Protein AF-0000000072803827 (afdb_homodimer)

Radius of gyration: 19.52 Å; Cα contacts (8 Å, |Δi|>4): 311; chains: 2; bounding box: 39×55×44 Å

Foldseek 3Di:
DDWFFWAAPVRHTPDIFDLVLLVVQCVDPLSVLLVVVCVVDPAQKDAQVRSLVVSDDDPVCSVVSSVCVLPPRQVSCVVRPQWDADNVRRMIGGIDTPSSVVVVVVVVCVVPVVD/DDWFFWAAPVRHTPDIFDPVLLCVQCVDPLSVLLVVVCVVDPAQKDAQVRSLVVSDDDPVCSVVSVVCVLPPRQVSCVVRPQWDADNVRRMIGGIDTPSSVVVVVVVVCVVPVVD

Secondary structure (DSSP, 8-state):
--EEEEE-TTS-EEEEEEHHHHHHHHHSHHHHHHHHHHHH-S-SEEEHHHHHHHH--SHHHHHHHHHHIIIIIHHHHHHHTSEEEETTTTEEEE-EEHHHHHHHHHHHHHHHTT-/--EEEEE-TTS-EEEEEEHHHHHHHHHSHHHHHHHHHHHH-S-SEEEHHHHHHHH--SHHHHHHHHHHIIIIIHHHHHHHTSEEEETTTTEEEE-EEHHHHHHHHHHHHHHHTT-

Structure (mmCIF, N/CA/C/O backbone):
data_AF-0000000072803827-model_v1
#
loop_
_entity.id
_entity.type
_entity.pdbx_description
1 polymer 'DUF7344 domain-containing protein'
#
loop_
_atom_site.group_PDB
_atom_site.id
_atom_site.type_symbol
_atom_site.label_atom_id
_atom_site.label_alt_id
_atom_site.label_comp_id
_atom_site.label_asym_id
_atom_site.label_entity_id
_atom_site.label_seq_id
_atom_site.pdbx_PDB_ins_code
_atom_site.Cartn_x
_atom_site.Cartn_y
_atom_site.Cartn_z
_atom_site.occupancy
_atom_site.B_iso_or_equiv
_atom_site.auth_seq_id
_atom_site.auth_comp_id
_atom_site.auth_asym_id
_atom_site.auth_atom_id
_atom_site.pdbx_PDB_model_num
ATOM 1 N N . MET A 1 1 ? 18.188 2.252 -0.675 1 63.22 1 MET A N 1
ATOM 2 C CA . MET A 1 1 ? 16.953 1.509 -0.909 1 63.22 1 MET A CA 1
ATOM 3 C C . MET A 1 1 ? 16.875 0.292 0.008 1 63.22 1 MET A C 1
ATOM 5 O O . MET A 1 1 ? 17.875 -0.407 0.211 1 63.22 1 MET A O 1
ATOM 9 N N . THR A 1 2 ? 15.797 0.255 0.952 1 81.19 2 THR A N 1
ATOM 10 C CA . THR A 1 2 ? 15.664 -0.798 1.952 1 81.19 2 THR A CA 1
ATOM 11 C C . THR A 1 2 ? 15.219 -2.105 1.304 1 81.19 2 THR A C 1
ATOM 13 O O . THR A 1 2 ? 14.273 -2.123 0.512 1 81.19 2 THR A O 1
ATOM 16 N N . GLU A 1 3 ? 16.125 -3.092 1.443 1 87.38 3 GLU A N 1
ATOM 17 C CA . GLU A 1 3 ? 15.867 -4.383 0.813 1 87.38 3 GLU A CA 1
ATOM 18 C C . GLU A 1 3 ? 15.367 -5.406 1.829 1 87.38 3 GLU A C 1
ATOM 20 O O . GLU A 1 3 ? 15.703 -5.328 3.014 1 87.38 3 GLU A O 1
ATOM 25 N N . CYS A 1 4 ? 14.5 -6.262 1.361 1 90.81 4 CYS A N 1
ATOM 26 C CA . CYS A 1 4 ? 14.023 -7.418 2.113 1 90.81 4 CYS A CA 1
ATOM 27 C C . CYS A 1 4 ? 14.5 -8.719 1.479 1 90.81 4 CYS A C 1
ATOM 29 O O . CYS A 1 4 ? 14.836 -8.75 0.295 1 90.81 4 CYS A O 1
ATOM 31 N N . GLN A 1 5 ? 14.547 -9.727 2.312 1 92.19 5 GLN A N 1
ATOM 32 C CA . GLN A 1 5 ? 15.055 -11.008 1.834 1 92.19 5 GLN A CA 1
ATOM 33 C C . GLN A 1 5 ? 13.93 -11.867 1.261 1 92.19 5 GLN A C 1
ATOM 35 O O . GLN A 1 5 ? 12.828 -11.898 1.807 1 92.19 5 GLN A O 1
ATOM 40 N N . ILE A 1 6 ? 14.227 -12.438 0.193 1 95.19 6 ILE A N 1
ATOM 41 C CA . ILE A 1 6 ? 13.344 -13.43 -0.405 1 95.19 6 ILE A CA 1
ATOM 42 C C . ILE A 1 6 ? 13.93 -14.828 -0.222 1 95.19 6 ILE A C 1
ATOM 44 O O . ILE A 1 6 ? 15.109 -15.055 -0.503 1 95.19 6 ILE A O 1
ATOM 48 N N . THR A 1 7 ? 13.117 -15.727 0.263 1 95.56 7 THR A N 1
ATOM 49 C CA . THR A 1 7 ? 13.609 -17.062 0.576 1 95.56 7 THR A CA 1
ATOM 50 C C . THR A 1 7 ? 12.789 -18.125 -0.148 1 95.56 7 THR A C 1
ATOM 52 O O . THR A 1 7 ? 11.617 -17.891 -0.471 1 95.56 7 THR A O 1
ATOM 55 N N . ASP A 1 8 ? 13.445 -19.266 -0.402 1 92.44 8 ASP A N 1
ATOM 56 C CA . ASP A 1 8 ? 12.75 -20.375 -1.04 1 92.44 8 ASP A CA 1
ATOM 57 C C . ASP A 1 8 ? 12.125 -21.297 0 1 92.44 8 ASP A C 1
ATOM 59 O O . ASP A 1 8 ? 12.055 -20.953 1.182 1 92.44 8 ASP A O 1
ATOM 63 N N . GLY A 1 9 ? 11.484 -22.422 -0.529 1 84.38 9 GLY A N 1
ATOM 64 C CA . GLY A 1 9 ? 10.773 -23.344 0.336 1 84.38 9 GLY A CA 1
ATOM 65 C C . GLY A 1 9 ? 11.648 -23.922 1.438 1 84.38 9 GLY A C 1
ATOM 66 O O . GLY A 1 9 ? 11.141 -24.328 2.488 1 84.38 9 GLY A O 1
ATOM 67 N N . ASN A 1 10 ? 13 -23.922 1.246 1 87 10 ASN A N 1
ATOM 68 C CA . ASN A 1 10 ? 13.914 -24.469 2.238 1 87 10 ASN A CA 1
ATOM 69 C C . ASN A 1 10 ? 14.477 -23.391 3.15 1 87 10 ASN A C 1
ATOM 71 O O . ASN A 1 10 ? 15.352 -23.656 3.977 1 87 10 ASN A O 1
ATOM 75 N N . GLY A 1 11 ? 13.969 -22.188 2.973 1 87.56 11 GLY A N 1
ATOM 76 C CA . GLY A 1 11 ? 14.422 -21.094 3.812 1 87.56 11 GLY A CA 1
ATOM 77 C C . GLY A 1 11 ? 15.703 -20.453 3.314 1 87.56 11 GLY A C 1
ATOM 78 O O . GLY A 1 11 ? 16.281 -19.609 3.998 1 87.56 11 GLY A O 1
ATOM 79 N N . THR A 1 12 ? 16.156 -20.969 2.145 1 93.31 12 THR A N 1
ATOM 80 C CA . THR A 1 12 ? 17.375 -20.406 1.577 1 93.31 12 THR A CA 1
ATOM 81 C C . THR A 1 12 ? 17.094 -19.094 0.862 1 93.31 12 THR A C 1
ATOM 83 O O . THR A 1 12 ? 16.125 -18.984 0.111 1 93.31 12 THR A O 1
ATOM 86 N N . THR A 1 13 ? 18.016 -18.156 1.113 1 93.94 13 THR A N 1
ATOM 87 C CA . THR A 1 13 ? 17.844 -16.844 0.496 1 93.94 13 THR A CA 1
ATOM 88 C C . THR A 1 13 ? 18.031 -16.938 -1.017 1 93.94 13 THR A C 1
ATOM 90 O O . THR A 1 13 ? 19.031 -17.453 -1.497 1 93.94 13 THR A O 1
ATOM 93 N N . ARG A 1 14 ? 17.078 -16.516 -1.722 1 93 14 ARG A N 1
ATOM 94 C CA . ARG A 1 14 ? 17.125 -16.516 -3.182 1 93 14 ARG A CA 1
ATOM 95 C C . ARG A 1 14 ? 17.562 -15.148 -3.713 1 93 14 ARG A C 1
ATOM 97 O O . ARG A 1 14 ? 18.141 -15.062 -4.793 1 93 14 ARG A O 1
ATOM 104 N N . GLY A 1 15 ? 17.219 -14.133 -3.008 1 94.06 15 GLY A N 1
ATOM 105 C CA . GLY A 1 15 ? 17.5 -12.766 -3.416 1 94.06 15 GLY A CA 1
ATOM 106 C C . GLY A 1 15 ? 16.875 -11.727 -2.498 1 94.06 15 GLY A C 1
ATOM 107 O O . GLY A 1 15 ? 16.578 -12.023 -1.341 1 94.06 15 GLY A O 1
ATOM 108 N N . THR A 1 16 ? 17.016 -10.516 -2.986 1 93.69 16 THR A N 1
ATOM 109 C CA . THR A 1 16 ? 16.422 -9.414 -2.229 1 93.69 16 THR A CA 1
ATOM 110 C C . THR A 1 16 ? 15.469 -8.617 -3.102 1 93.69 16 THR A C 1
ATOM 112 O O . THR A 1 16 ? 15.484 -8.734 -4.328 1 93.69 16 THR A O 1
ATOM 115 N N . CYS A 1 17 ? 14.539 -8.016 -2.482 1 93.38 17 CYS A N 1
ATOM 116 C CA . CYS A 1 17 ? 13.609 -7.102 -3.143 1 93.38 17 CYS A CA 1
ATOM 117 C C . CYS A 1 17 ? 13.539 -5.766 -2.406 1 93.38 17 CYS A C 1
ATOM 119 O O . CYS A 1 17 ? 13.992 -5.66 -1.265 1 93.38 17 CYS A O 1
ATOM 121 N N . GLU A 1 18 ? 13.102 -4.758 -3.154 1 93.38 18 GLU A N 1
ATOM 122 C CA . GLU A 1 18 ? 12.969 -3.432 -2.557 1 93.38 18 GLU A CA 1
ATOM 123 C C . GLU A 1 18 ? 11.625 -3.279 -1.851 1 93.38 18 GLU A C 1
ATOM 125 O O . GLU A 1 18 ? 10.586 -3.648 -2.4 1 93.38 18 GLU A O 1
ATOM 130 N N . VAL A 1 19 ? 11.742 -2.727 -0.661 1 91.94 19 VAL A N 1
ATOM 131 C CA . VAL A 1 19 ? 10.547 -2.553 0.154 1 91.94 19 VAL A CA 1
ATOM 132 C C . VAL A 1 19 ? 9.484 -1.805 -0.646 1 91.94 19 VAL A C 1
ATOM 134 O O . VAL A 1 19 ? 8.32 -2.217 -0.68 1 91.94 19 VAL A O 1
ATOM 137 N N . ASP A 1 20 ? 9.867 -0.728 -1.308 1 91.75 20 ASP A N 1
ATOM 138 C CA . ASP A 1 20 ? 8.914 0.089 -2.057 1 91.75 20 ASP A CA 1
ATOM 139 C C . ASP A 1 20 ? 8.281 -0.708 -3.193 1 91.75 20 ASP A C 1
ATOM 141 O O . ASP A 1 20 ? 7.113 -0.508 -3.523 1 91.75 20 ASP A O 1
ATOM 145 N N . GLU A 1 21 ? 9.039 -1.571 -3.799 1 92.62 21 GLU A N 1
ATOM 146 C CA . GLU A 1 21 ? 8.5 -2.385 -4.883 1 92.62 21 GLU A CA 1
ATOM 147 C C . GLU A 1 21 ? 7.449 -3.367 -4.371 1 92.62 21 GLU A C 1
ATOM 149 O O . GLU A 1 21 ? 6.418 -3.57 -5.012 1 92.62 21 GLU A O 1
ATOM 154 N N . ILE A 1 22 ? 7.742 -3.932 -3.246 1 93.19 22 ILE A N 1
ATOM 155 C CA . ILE A 1 22 ? 6.805 -4.875 -2.646 1 93.19 22 ILE A CA 1
ATOM 156 C C . ILE A 1 22 ? 5.516 -4.145 -2.264 1 93.19 22 ILE A C 1
ATOM 158 O O . ILE A 1 22 ? 4.418 -4.621 -2.559 1 93.19 22 ILE A O 1
ATOM 162 N N . PHE A 1 23 ? 5.707 -3.047 -1.613 1 92 23 PHE A N 1
ATOM 163 C CA . PHE A 1 23 ? 4.543 -2.271 -1.194 1 92 23 PHE A CA 1
ATOM 164 C C . PHE A 1 23 ? 3.697 -1.87 -2.396 1 92 23 PHE A C 1
ATOM 166 O O . PHE A 1 23 ? 2.473 -2.002 -2.371 1 92 23 PHE A O 1
ATOM 173 N N . ARG A 1 24 ? 4.266 -1.463 -3.471 1 92.31 24 ARG A N 1
ATOM 174 C CA . ARG A 1 24 ? 3.57 -1.08 -4.695 1 92.31 24 ARG A CA 1
ATOM 175 C C . ARG A 1 24 ? 2.814 -2.266 -5.285 1 92.31 24 ARG A C 1
ATOM 177 O O . ARG A 1 24 ? 1.678 -2.119 -5.742 1 92.31 24 ARG A O 1
ATOM 184 N N . LEU A 1 25 ? 3.457 -3.354 -5.293 1 94.94 25 LEU A N 1
ATOM 185 C CA . LEU A 1 25 ? 2.842 -4.574 -5.809 1 94.94 25 LEU A CA 1
ATOM 186 C C . LEU A 1 25 ? 1.556 -4.891 -5.051 1 94.94 25 LEU A C 1
ATOM 188 O O . LEU A 1 25 ? 0.54 -5.23 -5.664 1 94.94 25 LEU A O 1
ATOM 192 N N . LEU A 1 26 ? 1.569 -4.684 -3.758 1 95.19 26 LEU A N 1
ATOM 193 C CA . LEU A 1 26 ? 0.464 -5.09 -2.895 1 95.19 26 LEU A CA 1
ATOM 194 C C . LEU A 1 26 ? -0.618 -4.012 -2.857 1 95.19 26 LEU A C 1
ATOM 196 O O . LEU A 1 26 ? -1.717 -4.25 -2.352 1 95.19 26 LEU A O 1
ATOM 200 N N . CYS A 1 27 ? -0.33 -2.869 -3.387 1 92.69 27 CYS A N 1
ATOM 201 C CA . CYS A 1 27 ? -1.32 -1.798 -3.381 1 92.69 27 CYS A CA 1
ATOM 202 C C . CYS A 1 27 ? -2.432 -2.078 -4.387 1 92.69 27 CYS A C 1
ATOM 204 O O . CYS A 1 27 ? -3.521 -1.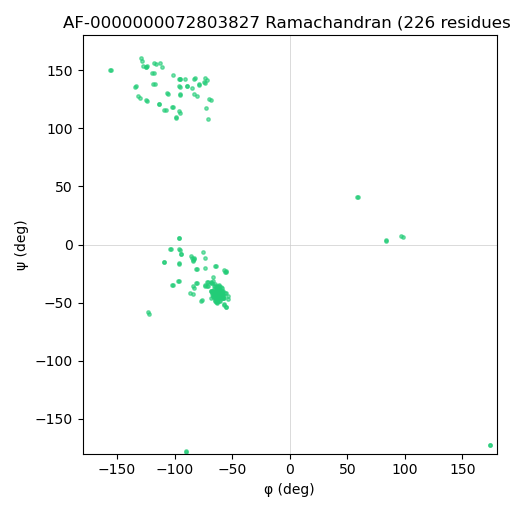512 -4.285 1 92.69 27 CYS A O 1
ATOM 206 N N . ASP A 1 28 ? -2.229 -2.893 -5.336 1 94.75 28 ASP A N 1
ATOM 207 C CA . ASP A 1 28 ? -3.252 -3.316 -6.285 1 94.75 28 ASP A CA 1
ATOM 208 C C . ASP A 1 28 ? -4.094 -4.457 -5.715 1 94.75 28 ASP A C 1
ATO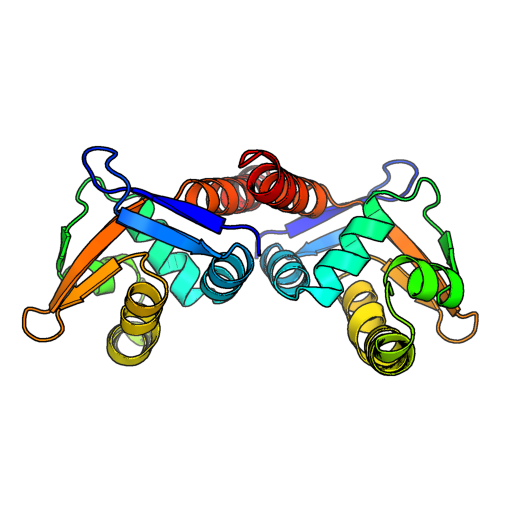M 210 O O . ASP A 1 28 ? -3.555 -5.48 -5.293 1 94.75 28 ASP A O 1
ATOM 214 N N . SER A 1 29 ? -5.363 -4.293 -5.773 1 93.69 29 SER A N 1
ATOM 215 C CA . SER A 1 29 ? -6.266 -5.234 -5.121 1 93.69 29 SER A CA 1
ATOM 216 C C . SER A 1 29 ? -6.188 -6.613 -5.773 1 93.69 29 SER A C 1
ATOM 218 O O . SER A 1 29 ? -6.246 -7.637 -5.086 1 93.69 29 SER A O 1
ATOM 220 N N . ARG A 1 30 ? -6.109 -6.59 -7.082 1 95.25 30 ARG A N 1
ATOM 221 C CA . ARG A 1 30 ? -6.027 -7.871 -7.777 1 95.25 30 ARG A CA 1
ATOM 222 C C . ARG A 1 30 ? -4.699 -8.562 -7.492 1 95.25 30 ARG A C 1
ATOM 224 O O . ARG A 1 30 ? -4.668 -9.75 -7.164 1 95.25 30 ARG A O 1
ATOM 231 N N . ARG A 1 31 ? -3.619 -7.855 -7.562 1 96.69 31 ARG A N 1
ATOM 232 C CA . ARG A 1 31 ? -2.314 -8.414 -7.227 1 96.69 31 ARG A CA 1
ATOM 233 C C . ARG A 1 31 ? -2.275 -8.875 -5.773 1 96.69 31 ARG A C 1
ATOM 235 O O . ARG A 1 31 ? -1.709 -9.922 -5.465 1 96.69 31 ARG A O 1
ATOM 242 N N . ARG A 1 32 ? -2.834 -8.109 -4.949 1 96.44 32 ARG A N 1
ATOM 243 C CA . ARG A 1 32 ? -2.9 -8.492 -3.545 1 96.44 32 ARG A CA 1
ATOM 244 C C . ARG A 1 32 ? -3.631 -9.82 -3.377 1 96.44 32 ARG A C 1
ATOM 246 O O . ARG A 1 32 ? -3.195 -10.68 -2.609 1 96.44 32 ARG A O 1
ATOM 253 N N . ARG A 1 33 ? -4.742 -9.953 -4.035 1 96.94 33 ARG A N 1
ATOM 254 C CA . ARG A 1 33 ? -5.488 -11.203 -3.988 1 96.94 33 ARG A CA 1
ATOM 255 C C . ARG A 1 33 ? -4.637 -12.367 -4.488 1 96.94 33 ARG A C 1
ATOM 257 O O . ARG A 1 33 ? -4.652 -13.453 -3.898 1 96.94 33 ARG A O 1
ATOM 264 N N . ILE A 1 34 ? -3.928 -12.188 -5.523 1 98.31 34 ILE A N 1
ATOM 265 C CA . ILE A 1 34 ? -3.047 -13.195 -6.098 1 98.31 34 ILE A CA 1
ATOM 266 C C . ILE A 1 34 ? -1.978 -13.586 -5.082 1 98.31 34 ILE A C 1
ATOM 268 O O . ILE A 1 34 ? -1.782 -14.773 -4.801 1 98.31 34 ILE A O 1
ATOM 272 N N . VAL A 1 35 ? -1.353 -12.648 -4.496 1 98.19 35 VAL A N 1
ATOM 273 C CA . VAL A 1 35 ? -0.263 -12.875 -3.551 1 98.19 35 VAL A CA 1
ATOM 274 C C . VAL A 1 35 ? -0.803 -13.531 -2.283 1 98.19 35 VAL A C 1
ATOM 276 O O . VAL A 1 35 ? -0.183 -14.453 -1.743 1 98.19 35 VAL A O 1
ATOM 279 N N . THR A 1 36 ? -1.97 -13.062 -1.838 1 97.38 36 THR A N 1
ATOM 280 C CA . THR A 1 36 ? -2.627 -13.68 -0.692 1 97.38 36 THR A CA 1
ATOM 281 C C . THR A 1 36 ? -2.877 -15.164 -0.948 1 97.38 36 THR A C 1
ATOM 283 O O . THR A 1 36 ? -2.639 -16 -0.072 1 97.38 36 THR A O 1
ATOM 286 N N . THR A 1 37 ? -3.387 -15.469 -2.129 1 97.88 37 THR A N 1
ATOM 287 C CA . THR A 1 37 ? -3.688 -16.844 -2.518 1 97.88 37 THR A CA 1
ATOM 288 C C . THR A 1 37 ? -2.414 -17.688 -2.568 1 97.88 37 THR A C 1
ATOM 290 O O . THR A 1 37 ? -2.387 -18.812 -2.066 1 97.88 37 THR A O 1
ATOM 293 N N . LEU A 1 38 ? -1.351 -17.156 -3.094 1 97.25 38 LEU A N 1
ATOM 294 C CA . LEU A 1 38 ? -0.076 -17.859 -3.193 1 97.25 38 LEU A CA 1
ATOM 295 C C . LEU A 1 38 ? 0.539 -18.078 -1.813 1 97.25 38 LEU A C 1
ATOM 297 O O . LEU A 1 38 ? 1.084 -19.141 -1.527 1 97.25 38 LEU A O 1
ATOM 301 N N . GLU A 1 39 ? 0.444 -17.109 -0.968 1 95.44 39 GLU A N 1
ATOM 302 C CA . GLU A 1 39 ? 0.943 -17.203 0.4 1 95.44 39 GLU A CA 1
ATOM 303 C C . GLU A 1 39 ? 0.229 -18.312 1.17 1 95.44 39 GLU A C 1
ATOM 305 O O . GLU A 1 39 ? 0.83 -18.969 2.023 1 95.44 39 GLU A O 1
ATOM 310 N N . ALA A 1 40 ? -1.007 -18.438 0.855 1 94.31 40 ALA A N 1
ATOM 311 C CA . ALA A 1 40 ? -1.843 -19.375 1.599 1 94.31 40 ALA A CA 1
ATOM 312 C C . ALA A 1 40 ? -1.64 -20.812 1.1 1 94.31 40 ALA A C 1
ATOM 314 O O . ALA A 1 40 ? -1.988 -21.766 1.79 1 94.31 40 ALA A O 1
ATOM 315 N N . CYS A 1 41 ? -1.153 -20.953 -0.095 1 93.75 41 CYS A N 1
ATOM 316 C CA . CYS A 1 41 ? -0.968 -22.266 -0.708 1 93.75 41 CYS A CA 1
ATOM 317 C C . CYS A 1 41 ? 0.214 -23 -0.083 1 93.75 41 CYS A C 1
ATOM 319 O O . CYS A 1 41 ? 1.262 -22.391 0.163 1 93.75 41 CYS A O 1
ATOM 321 N N . GLU A 1 42 ? 0.078 -24.281 0.146 1 90.56 42 GLU A N 1
ATOM 322 C CA . GLU A 1 42 ? 1.15 -25.094 0.709 1 90.56 42 GLU A CA 1
ATOM 323 C C . GLU A 1 42 ? 2.246 -25.359 -0.321 1 90.56 42 GLU A C 1
ATOM 325 O O . GLU A 1 42 ? 3.43 -25.406 0.022 1 90.56 42 GLU A O 1
ATOM 330 N N . ARG A 1 43 ? 1.788 -25.5 -1.606 1 91.31 43 ARG A N 1
ATOM 331 C CA . ARG A 1 43 ? 2.748 -25.703 -2.686 1 91.31 43 ARG A CA 1
ATOM 332 C C . ARG A 1 43 ? 3.324 -24.375 -3.17 1 91.31 43 ARG A C 1
ATOM 334 O O . ARG A 1 43 ? 2.621 -23.375 -3.207 1 91.31 43 ARG A O 1
ATOM 341 N N . ASN A 1 44 ? 4.617 -24.391 -3.502 1 94.31 44 ASN A N 1
ATOM 342 C CA . ASN A 1 44 ? 5.215 -23.172 -4.031 1 94.31 44 ASN A CA 1
ATOM 343 C C . ASN A 1 44 ? 5.215 -23.156 -5.555 1 94.31 44 ASN A C 1
ATOM 345 O O . ASN A 1 44 ? 5.645 -22.188 -6.176 1 94.31 44 ASN A O 1
ATOM 349 N N . ARG A 1 45 ? 4.77 -24.266 -6.184 1 95.75 45 ARG A N 1
ATOM 350 C CA . ARG A 1 45 ? 4.586 -24.359 -7.629 1 95.75 45 ARG A CA 1
ATOM 351 C C . ARG A 1 45 ? 3.109 -24.516 -7.98 1 95.75 45 ARG A C 1
ATOM 353 O O . ARG A 1 45 ? 2.441 -25.422 -7.496 1 95.75 45 ARG A O 1
ATOM 360 N N . VAL A 1 46 ? 2.691 -23.547 -8.75 1 96.88 46 VAL A N 1
ATOM 361 C CA . VAL A 1 46 ? 1.275 -23.547 -9.094 1 96.88 46 VAL A CA 1
ATOM 362 C C . VAL A 1 46 ? 1.113 -23.297 -10.594 1 96.88 46 VAL A C 1
ATOM 364 O O . VAL A 1 46 ? 1.793 -22.438 -11.164 1 96.88 46 VAL A O 1
ATOM 367 N N . GLN A 1 47 ? 0.221 -24.062 -11.227 1 97.69 47 GLN A N 1
ATOM 368 C CA . GLN A 1 47 ? -0.112 -23.781 -12.617 1 97.69 47 GLN A CA 1
ATOM 369 C C . GLN A 1 47 ? -0.988 -22.547 -12.734 1 97.69 47 GLN A C 1
ATOM 371 O O . GLN A 1 47 ? -1.892 -22.328 -11.922 1 97.69 47 GLN A O 1
ATOM 376 N N . THR A 1 48 ? -0.777 -21.766 -13.781 1 97.56 48 THR A N 1
ATOM 377 C CA . THR A 1 48 ? -1.458 -20.484 -13.93 1 97.56 48 THR A CA 1
ATOM 378 C C . THR A 1 48 ? -2.967 -20.688 -14.039 1 97.56 48 THR A C 1
ATOM 380 O O . THR A 1 48 ? -3.744 -19.938 -13.453 1 97.56 48 THR A O 1
ATOM 383 N N . PRO A 1 49 ? -3.463 -21.719 -14.797 1 97.25 49 PRO A N 1
ATOM 384 C CA . PRO A 1 49 ? -4.914 -21.922 -14.836 1 97.25 49 PRO A CA 1
ATOM 385 C C . PRO A 1 49 ? -5.504 -22.234 -13.461 1 97.25 49 PRO A C 1
ATOM 387 O O . PRO A 1 49 ? -6.629 -21.828 -13.164 1 97.25 49 PRO A O 1
ATOM 390 N N . GLU A 1 50 ? -4.777 -22.984 -12.68 1 97.38 50 GLU A N 1
ATOM 391 C CA . GLU A 1 50 ? -5.223 -23.281 -11.32 1 97.38 50 GLU A CA 1
ATOM 392 C C . GLU A 1 50 ? -5.312 -22.016 -10.484 1 97.38 50 GLU A C 1
ATOM 394 O O . GLU A 1 50 ? -6.305 -21.797 -9.789 1 97.38 50 GLU A O 1
ATOM 399 N N . LEU A 1 51 ? -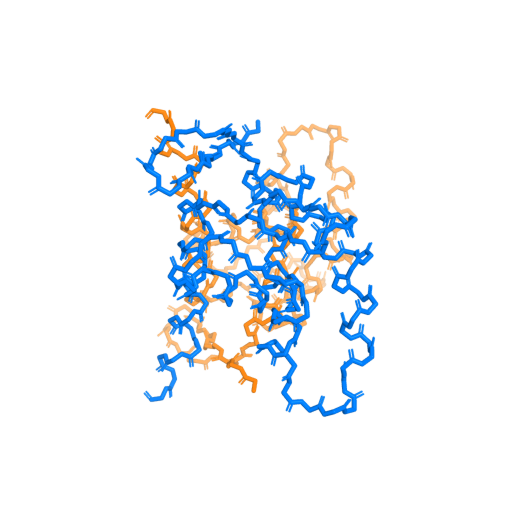4.281 -21.188 -10.508 1 98.06 51 LEU A N 1
ATOM 400 C CA . LEU A 1 51 ? -4.285 -19.906 -9.789 1 98.06 51 LEU A CA 1
ATOM 401 C C . LEU A 1 51 ? -5.449 -19.031 -10.242 1 98.06 51 LEU A C 1
ATOM 403 O O . LEU A 1 51 ? -6.141 -18.438 -9.414 1 98.06 51 LEU A O 1
ATOM 407 N N . LEU A 1 52 ? -5.672 -18.984 -11.57 1 98.5 52 LEU A N 1
ATOM 408 C CA . LEU A 1 52 ? -6.781 -18.203 -12.125 1 98.5 52 LEU A CA 1
ATOM 409 C C . LEU A 1 52 ? -8.109 -18.641 -11.516 1 98.5 52 LEU A C 1
ATOM 411 O O . LEU A 1 52 ? -8.93 -17.812 -11.141 1 98.5 52 LEU A O 1
ATOM 415 N N . SER A 1 53 ? -8.281 -19.922 -11.375 1 98.06 53 SER A N 1
ATOM 416 C CA . SER A 1 53 ? -9.523 -20.453 -10.828 1 98.06 53 SER A CA 1
ATOM 417 C C . SER A 1 53 ? -9.688 -20.094 -9.359 1 98.06 53 SER A C 1
ATOM 419 O O . SER A 1 53 ? -10.805 -19.953 -8.867 1 98.06 53 SER A O 1
ATOM 421 N N . TRP A 1 54 ? -8.555 -20.016 -8.633 1 97.5 54 TRP A N 1
ATOM 422 C CA . TRP A 1 54 ? -8.609 -19.672 -7.211 1 97.5 54 TRP A CA 1
ATOM 423 C C . TRP A 1 54 ? -8.969 -18.203 -7.012 1 97.5 54 TRP A C 1
ATOM 425 O O . TRP A 1 54 ? -9.664 -17.859 -6.055 1 97.5 54 TRP A O 1
ATOM 435 N N . VAL A 1 55 ? -8.57 -17.328 -7.902 1 97.62 55 VAL A N 1
ATOM 436 C CA . VAL A 1 55 ? -8.688 -15.898 -7.645 1 97.62 55 VAL A CA 1
ATOM 437 C C . VAL A 1 55 ? -9.977 -15.367 -8.281 1 97.62 55 VAL A C 1
ATOM 439 O O . VAL A 1 55 ? -10.414 -14.258 -7.969 1 97.62 55 VAL A O 1
ATOM 442 N N . THR A 1 56 ? -10.57 -16.094 -9.172 1 98.06 56 THR A N 1
ATOM 443 C CA . THR A 1 56 ? -11.82 -15.664 -9.789 1 98.06 56 THR A CA 1
ATOM 444 C C . THR A 1 56 ? -13.016 -16.281 -9.07 1 98.06 56 THR A C 1
ATOM 446 O O . THR A 1 56 ? -13.062 -17.484 -8.844 1 98.06 56 THR A O 1
ATOM 449 N N . ARG A 1 57 ? -13.891 -15.414 -8.742 1 94.56 57 ARG A N 1
ATOM 450 C CA . ARG A 1 57 ? -15.062 -15.875 -8.016 1 94.56 57 ARG A CA 1
ATOM 451 C C . ARG A 1 57 ? -16.266 -16 -8.945 1 94.56 57 ARG A C 1
ATOM 453 O O . ARG A 1 57 ? -17.109 -16.891 -8.766 1 94.56 57 ARG A O 1
ATOM 460 N N . GLU A 1 58 ? -16.391 -15.125 -9.922 1 96.81 58 GLU A N 1
ATOM 461 C CA . GLU A 1 58 ? -17.5 -15.094 -10.875 1 96.81 58 GLU A CA 1
ATOM 462 C C . GLU A 1 58 ? -17 -15.32 -12.297 1 96.81 58 GLU A C 1
ATOM 464 O O . GLU A 1 58 ? -15.938 -14.828 -12.68 1 96.81 58 GLU A O 1
ATOM 469 N N . GLU A 1 59 ? -17.859 -15.961 -13.094 1 96.12 59 GLU A N 1
ATOM 470 C CA . GLU A 1 59 ? -17.516 -16.266 -14.484 1 96.12 59 GLU A CA 1
ATOM 471 C C . GLU A 1 59 ? -17.297 -14.984 -15.281 1 96.12 59 GLU A C 1
ATOM 473 O O . GLU A 1 59 ? -16.406 -14.922 -16.125 1 96.12 59 GLU A O 1
ATOM 478 N N . ALA A 1 60 ? -18.047 -14.031 -14.984 1 96.94 60 ALA A N 1
ATOM 479 C CA . ALA A 1 60 ? -18.031 -12.789 -15.75 1 96.94 60 ALA A CA 1
ATOM 480 C C . ALA A 1 60 ? -16.672 -12.094 -15.633 1 96.94 60 ALA A C 1
ATOM 482 O O . ALA A 1 60 ? -16.344 -11.227 -16.453 1 96.94 60 ALA A O 1
ATOM 483 N N . THR A 1 61 ? -15.875 -12.453 -14.633 1 96.88 61 THR A N 1
ATOM 484 C CA . THR A 1 61 ? -14.617 -11.75 -14.398 1 96.88 61 THR A CA 1
ATOM 485 C C . THR A 1 61 ? -13.43 -12.578 -14.875 1 96.88 61 THR A C 1
ATOM 487 O O . THR A 1 61 ? -12.305 -12.086 -14.93 1 96.88 61 THR A O 1
ATOM 490 N N . VAL A 1 62 ? -13.617 -13.75 -15.328 1 97.38 62 VAL A N 1
ATOM 491 C CA . VAL A 1 62 ? -12.547 -14.703 -15.625 1 97.38 62 VAL A CA 1
ATOM 492 C C . VAL A 1 62 ? -11.688 -14.172 -16.766 1 97.38 62 VAL A C 1
ATOM 494 O O . VAL A 1 62 ? -10.453 -14.18 -16.688 1 97.38 62 VAL A O 1
ATOM 497 N N . GLU A 1 63 ? -12.305 -13.703 -17.781 1 97.19 63 GLU A N 1
ATOM 498 C CA . GLU A 1 63 ? -11.555 -13.266 -18.953 1 97.19 63 GLU A CA 1
ATOM 499 C C . GLU A 1 63 ? -10.656 -12.078 -18.625 1 97.19 63 GLU A C 1
ATOM 501 O O . GLU A 1 63 ? -9.484 -12.047 -19.016 1 97.19 63 GLU A O 1
ATOM 506 N N . SER A 1 64 ? -11.188 -11.07 -18 1 97.62 64 SER A N 1
ATOM 507 C CA . SER A 1 64 ? -10.391 -9.914 -17.609 1 97.62 64 SER A CA 1
ATOM 508 C C . SER A 1 64 ? -9.242 -10.32 -16.688 1 97.62 64 SER A C 1
ATOM 510 O O . SER A 1 64 ? -8.125 -9.828 -16.828 1 97.62 64 SER A O 1
ATOM 512 N N . TRP A 1 65 ? -9.508 -11.172 -15.727 1 97.62 65 TRP A N 1
ATOM 513 C CA . TRP A 1 65 ? -8.477 -11.688 -14.828 1 97.62 65 TRP A CA 1
ATOM 514 C C . TRP A 1 65 ? -7.398 -12.422 -15.609 1 97.62 65 TRP A C 1
ATOM 516 O O . TRP A 1 65 ? -6.207 -12.258 -15.344 1 97.62 65 TRP A O 1
ATOM 526 N N . ARG A 1 66 ? -7.777 -13.242 -16.516 1 98.06 66 ARG A N 1
ATOM 527 C CA . ARG A 1 66 ? -6.836 -14.016 -17.312 1 98.06 66 ARG A CA 1
ATOM 528 C C . ARG A 1 66 ? -5.828 -13.102 -18.016 1 98.06 66 ARG A C 1
ATOM 530 O O . ARG A 1 66 ? -4.617 -13.305 -17.891 1 98.06 66 ARG A O 1
ATOM 537 N N . ARG A 1 67 ? -6.312 -12.195 -18.703 1 98.06 67 ARG A N 1
ATOM 538 C CA . ARG A 1 67 ? -5.453 -11.273 -19.453 1 98.06 67 ARG A CA 1
ATOM 539 C C . ARG A 1 67 ? -4.48 -10.562 -18.516 1 98.06 67 ARG A C 1
ATOM 541 O O . ARG A 1 67 ? -3.273 -10.539 -18.766 1 98.06 67 ARG A O 1
ATOM 548 N N . GLU A 1 68 ? -5.016 -9.977 -17.484 1 97.75 68 GLU A N 1
ATOM 549 C CA . GLU A 1 68 ? -4.188 -9.195 -16.562 1 97.75 68 GLU A CA 1
ATOM 550 C C . GLU A 1 68 ? -3.207 -10.086 -15.812 1 97.75 68 GLU A C 1
ATOM 552 O O . GLU A 1 68 ? -2.049 -9.703 -15.609 1 97.75 68 GLU A O 1
ATOM 557 N N . LEU A 1 69 ? -3.676 -11.281 -15.406 1 98 69 LEU A N 1
ATOM 558 C CA . LEU A 1 69 ? -2.826 -12.211 -14.68 1 98 69 LEU A CA 1
ATOM 559 C C . LEU A 1 69 ? -1.591 -12.578 -15.5 1 98 69 LEU A C 1
ATOM 561 O O . LEU A 1 69 ? -0.465 -12.484 -15.008 1 98 69 LEU A O 1
ATOM 565 N N . TYR A 1 70 ? -1.8 -12.883 -16.797 1 96.56 70 TYR A N 1
ATOM 566 C CA . TYR A 1 70 ? -0.748 -13.406 -17.656 1 96.56 70 TYR A CA 1
ATOM 567 C C . TYR A 1 70 ? 0.141 -12.289 -18.172 1 96.56 70 TYR A C 1
ATOM 569 O O . TYR A 1 70 ? 1.354 -12.461 -18.312 1 96.56 70 TYR A O 1
ATOM 577 N N . HIS A 1 71 ? -0.372 -11.188 -18.391 1 95.88 71 HIS A N 1
ATOM 578 C CA . HIS A 1 71 ? 0.378 -10.172 -19.125 1 95.88 71 HIS A CA 1
ATOM 579 C C . HIS A 1 71 ? 0.792 -9.031 -18.188 1 95.88 71 HIS A C 1
ATOM 581 O O . HIS A 1 71 ? 1.689 -8.25 -18.516 1 95.88 71 HIS A O 1
ATOM 587 N N . VAL A 1 72 ? 0.232 -8.977 -17.109 1 97.25 72 VAL A N 1
ATOM 588 C CA . VAL A 1 72 ? 0.55 -7.859 -16.219 1 97.25 72 VAL A CA 1
ATOM 589 C C . VAL A 1 72 ? 1.061 -8.391 -14.883 1 97.25 72 VAL A C 1
ATOM 591 O O . VAL A 1 72 ? 2.221 -8.172 -14.523 1 97.25 72 VAL A O 1
ATOM 594 N N . HIS A 1 73 ? 0.252 -9.195 -14.156 1 97.56 73 HIS A N 1
ATOM 595 C CA . HIS A 1 73 ? 0.508 -9.469 -12.75 1 97.56 73 HIS A CA 1
ATOM 596 C C . HIS A 1 73 ? 1.647 -10.469 -12.578 1 97.56 73 HIS A C 1
ATOM 598 O O . HIS A 1 73 ? 2.545 -10.266 -11.766 1 97.56 73 HIS A O 1
ATOM 604 N N . LEU A 1 74 ? 1.61 -11.539 -13.297 1 97.56 74 LEU A N 1
ATOM 605 C CA . LEU A 1 74 ? 2.635 -12.562 -13.133 1 97.56 74 LEU A CA 1
ATOM 606 C C . LEU A 1 74 ? 4.004 -12.031 -13.539 1 97.56 74 LEU A C 1
ATOM 608 O O . LEU A 1 74 ? 4.992 -12.242 -12.828 1 97.56 74 LEU A O 1
ATOM 612 N N . PRO A 1 75 ? 4.094 -11.281 -14.695 1 96.69 75 PRO A N 1
ATOM 613 C CA . PRO A 1 75 ? 5.391 -10.68 -15.016 1 96.69 75 PRO A CA 1
ATOM 614 C C . PRO A 1 75 ? 5.898 -9.742 -13.93 1 96.69 75 PRO A C 1
ATOM 616 O O . PRO A 1 75 ? 7.102 -9.695 -13.656 1 96.69 75 PRO A O 1
ATOM 619 N N . MET A 1 76 ? 5.027 -9 -13.305 1 96.38 76 MET A N 1
ATOM 620 C CA . MET A 1 76 ? 5.422 -8.07 -12.25 1 96.38 76 MET A CA 1
ATOM 621 C C . MET A 1 76 ? 5.977 -8.828 -11.047 1 96.38 76 MET A C 1
ATOM 623 O O . MET A 1 76 ? 6.965 -8.398 -10.445 1 96.38 76 MET A O 1
ATOM 627 N N . LEU A 1 77 ? 5.352 -9.961 -10.656 1 97.25 77 LEU A N 1
ATOM 628 C CA . LEU A 1 77 ? 5.852 -10.797 -9.57 1 97.25 77 LEU A CA 1
ATOM 629 C C . LEU A 1 77 ? 7.234 -11.344 -9.898 1 97.25 77 LEU A C 1
ATOM 631 O O . LEU A 1 77 ? 8.102 -11.43 -9.023 1 97.25 77 LEU A O 1
ATOM 635 N N . ASP A 1 78 ? 7.348 -11.695 -11.133 1 96.75 78 ASP A N 1
ATOM 636 C CA . ASP A 1 78 ? 8.633 -12.188 -11.609 1 96.75 78 ASP A CA 1
ATOM 637 C C . ASP A 1 78 ? 9.695 -11.086 -11.578 1 96.75 78 ASP A C 1
ATOM 639 O O . ASP A 1 78 ? 10.812 -11.312 -11.117 1 96.75 78 ASP A O 1
ATOM 643 N N . ASP A 1 79 ? 9.367 -9.914 -11.969 1 96.06 79 ASP A N 1
ATOM 644 C CA . ASP A 1 79 ? 10.273 -8.773 -12.07 1 96.06 79 ASP A CA 1
ATOM 645 C C . ASP A 1 79 ? 10.836 -8.398 -10.703 1 96.06 79 ASP A C 1
ATOM 647 O O . ASP A 1 79 ? 12.008 -8.039 -10.578 1 96.06 79 ASP A O 1
ATOM 651 N N . VAL A 1 80 ? 10.016 -8.469 -9.68 1 95.31 80 VAL A N 1
ATOM 652 C CA . VAL A 1 80 ? 10.445 -8.047 -8.352 1 95.31 80 VAL A CA 1
ATOM 653 C C . VAL A 1 80 ? 11.18 -9.188 -7.66 1 95.31 80 VAL A C 1
ATOM 655 O O . VAL A 1 80 ? 11.812 -8.984 -6.617 1 95.31 80 VAL A O 1
ATOM 658 N N . GLY A 1 81 ? 11.086 -10.383 -8.203 1 95.31 81 GLY A N 1
ATOM 659 C CA . GLY A 1 81 ? 11.805 -11.523 -7.66 1 95.31 81 GLY A CA 1
ATOM 660 C C . GLY A 1 81 ? 10.969 -12.375 -6.73 1 95.31 81 GLY A C 1
ATOM 661 O O . GLY A 1 81 ? 11.469 -13.32 -6.125 1 95.31 81 GLY A O 1
ATOM 662 N N . LEU A 1 82 ? 9.664 -12.086 -6.629 1 96.44 82 LEU A N 1
ATOM 663 C CA . LEU A 1 82 ? 8.789 -12.797 -5.707 1 96.44 82 LEU A CA 1
ATOM 664 C C . LEU A 1 82 ? 8.312 -14.109 -6.316 1 96.44 82 LEU A C 1
ATOM 666 O O . LEU A 1 82 ? 7.773 -14.969 -5.609 1 96.44 82 LEU A O 1
ATOM 670 N N . ALA A 1 83 ? 8.523 -14.305 -7.621 1 97 83 ALA A N 1
ATOM 671 C CA . ALA A 1 83 ? 8.133 -15.547 -8.281 1 97 83 ALA A CA 1
ATOM 672 C C . ALA A 1 83 ? 8.969 -15.797 -9.531 1 97 83 ALA A C 1
ATOM 674 O O . ALA A 1 83 ? 9.516 -14.859 -10.117 1 97 83 ALA A O 1
ATOM 675 N N . ASP A 1 84 ? 9.156 -17.016 -9.828 1 96.94 84 ASP A N 1
ATOM 676 C CA . ASP A 1 84 ? 9.586 -17.422 -11.164 1 96.94 84 ASP A CA 1
ATOM 677 C C . ASP A 1 84 ? 8.391 -17.812 -12.031 1 96.94 84 ASP A C 1
ATOM 679 O O . ASP A 1 84 ? 7.668 -18.766 -11.711 1 96.94 84 ASP A O 1
ATOM 683 N N . TYR A 1 85 ? 8.211 -16.984 -13.031 1 97.62 85 TYR A N 1
ATOM 684 C CA . TYR A 1 85 ? 7.082 -17.234 -13.922 1 97.62 85 TYR A CA 1
ATOM 685 C C . TYR A 1 85 ? 7.551 -17.75 -15.273 1 97.62 85 TYR A C 1
ATOM 687 O O . TYR A 1 85 ? 8.227 -17.031 -16.016 1 97.62 85 TYR A O 1
ATOM 695 N N . ASP A 1 86 ? 7.191 -19 -15.617 1 96.31 86 ASP A N 1
ATOM 696 C CA . ASP A 1 86 ? 7.438 -19.609 -16.922 1 96.31 86 ASP A CA 1
ATOM 697 C C . ASP A 1 86 ? 6.191 -19.531 -17.812 1 96.31 86 ASP A C 1
ATOM 699 O O . ASP A 1 86 ? 5.238 -20.297 -17.609 1 96.31 86 ASP A O 1
ATOM 703 N N . ARG A 1 87 ? 6.262 -18.75 -18.75 1 92.5 87 ARG A N 1
ATOM 704 C CA . ARG A 1 87 ? 5.117 -18.516 -19.625 1 92.5 87 ARG A CA 1
ATOM 705 C C . ARG A 1 87 ? 4.836 -19.719 -20.516 1 92.5 87 ARG A C 1
ATOM 707 O O . ARG A 1 87 ? 3.682 -20.016 -20.828 1 92.5 87 ARG A O 1
ATOM 714 N N . GLN A 1 88 ? 5.887 -20.375 -20.938 1 93.5 88 GLN A N 1
ATOM 715 C CA . GLN A 1 88 ? 5.742 -21.516 -21.844 1 93.5 88 GLN A CA 1
ATOM 716 C C . GLN A 1 88 ? 5.039 -22.672 -21.156 1 93.5 88 GLN A C 1
ATOM 718 O O . GLN A 1 88 ? 4.059 -23.219 -21.672 1 93.5 88 GLN A O 1
ATOM 723 N N . ASP A 1 89 ? 5.418 -22.891 -19.969 1 94.19 89 ASP A N 1
ATOM 724 C CA . ASP A 1 89 ? 4.863 -24.031 -19.234 1 94.19 89 ASP A CA 1
ATOM 725 C C . ASP A 1 89 ? 3.666 -23.609 -18.391 1 94.19 89 ASP A C 1
ATOM 727 O O . ASP A 1 89 ? 3 -24.453 -17.781 1 94.19 89 ASP A O 1
ATOM 731 N N . GLU A 1 90 ? 3.439 -22.281 -18.328 1 95.5 90 GLU A N 1
ATOM 732 C CA . GLU A 1 90 ? 2.361 -21.719 -17.516 1 95.5 90 GLU A CA 1
ATOM 733 C C . GLU A 1 90 ? 2.512 -22.109 -16.047 1 95.5 90 GLU A C 1
ATOM 735 O O . GLU A 1 90 ? 1.549 -22.547 -15.414 1 95.5 90 GLU A O 1
ATOM 740 N N . MET A 1 91 ? 3.674 -22.094 -15.539 1 96.75 91 MET A N 1
ATOM 741 C CA . MET A 1 91 ? 4.02 -22.453 -14.172 1 96.75 91 MET A CA 1
ATOM 742 C C . MET A 1 91 ? 4.594 -21.266 -13.422 1 96.75 91 MET A C 1
ATOM 744 O O . MET A 1 91 ? 5.383 -20.5 -13.977 1 96.75 91 MET A O 1
ATOM 748 N N . ILE A 1 92 ? 4.152 -21.156 -12.172 1 97.31 92 ILE A N 1
ATOM 749 C CA . ILE A 1 92 ? 4.648 -20.094 -11.305 1 97.31 92 ILE A CA 1
ATOM 750 C C . ILE A 1 92 ? 5.23 -20.703 -10.031 1 97.31 92 ILE A C 1
ATOM 752 O O . ILE A 1 92 ? 4.598 -21.547 -9.391 1 97.31 92 ILE A O 1
ATOM 756 N N . ARG A 1 93 ? 6.438 -20.406 -9.781 1 96.88 93 ARG A N 1
ATOM 757 C CA . ARG A 1 93 ? 7.059 -20.734 -8.5 1 96.88 93 ARG A CA 1
ATOM 758 C C . ARG A 1 93 ? 7.125 -19.516 -7.59 1 96.88 93 ARG A C 1
ATOM 760 O O . ARG A 1 93 ? 7.781 -18.531 -7.918 1 96.88 93 ARG A O 1
ATOM 767 N N . TYR A 1 94 ? 6.484 -19.625 -6.508 1 97.31 94 TYR A N 1
ATOM 768 C CA . TYR A 1 94 ? 6.375 -18.516 -5.582 1 97.31 94 TYR A CA 1
ATOM 769 C C . TYR A 1 94 ? 7.426 -18.609 -4.48 1 97.31 94 TYR A C 1
ATOM 771 O O . TYR A 1 94 ? 7.707 -19.703 -3.979 1 97.31 94 TYR A O 1
ATOM 779 N N . TYR A 1 95 ? 7.941 -17.453 -4.098 1 96.69 95 TYR A N 1
ATOM 780 C CA . TYR A 1 95 ? 8.938 -17.359 -3.033 1 96.69 95 TYR A CA 1
ATOM 781 C C . TYR A 1 95 ? 8.406 -16.531 -1.868 1 96.69 95 TYR A C 1
ATOM 783 O O . TYR A 1 95 ? 7.527 -15.688 -2.049 1 96.69 95 TYR A O 1
ATOM 791 N N . HIS A 1 96 ? 8.953 -16.766 -0.733 1 94.75 96 HIS A N 1
ATOM 792 C CA . HIS A 1 96 ? 8.461 -16.141 0.487 1 94.75 96 HIS A CA 1
ATOM 793 C C . HIS A 1 96 ? 9.258 -14.891 0.824 1 94.75 96 HIS A C 1
ATOM 795 O O . HIS A 1 96 ? 10.484 -14.867 0.667 1 94.75 96 HIS A O 1
ATOM 801 N N . CYS A 1 97 ? 8.609 -13.898 1.18 1 95.69 97 CYS A N 1
ATOM 802 C CA . CYS A 1 97 ? 9.172 -12.672 1.731 1 95.69 97 CYS A CA 1
ATOM 803 C C . CYS A 1 97 ? 8.438 -12.25 3 1 95.69 97 CYS A C 1
ATOM 805 O O . CYS A 1 97 ? 7.211 -12.117 2.996 1 95.69 97 CYS A O 1
ATOM 807 N N . GLU A 1 98 ? 9.172 -12.016 4.035 1 94 98 GLU A N 1
ATOM 808 C CA . GLU A 1 98 ? 8.57 -11.688 5.324 1 94 98 GLU A CA 1
ATOM 809 C C . GLU A 1 98 ? 7.754 -10.406 5.246 1 94 98 GLU A C 1
ATOM 811 O O . GLU A 1 98 ? 6.691 -10.297 5.867 1 94 98 GLU A O 1
ATOM 816 N N . LEU A 1 99 ? 8.203 -9.422 4.535 1 95.06 99 LEU A N 1
ATOM 817 C CA . LEU A 1 99 ? 7.488 -8.156 4.387 1 95.06 99 LEU A CA 1
ATOM 818 C C . LEU A 1 99 ? 6.105 -8.383 3.793 1 95.06 99 LEU A C 1
ATOM 820 O O . LEU A 1 99 ? 5.129 -7.77 4.234 1 95.06 99 LEU A O 1
ATOM 824 N N . VAL A 1 100 ? 6 -9.25 2.863 1 97.12 100 VAL A N 1
ATOM 825 C CA . VAL A 1 100 ? 4.73 -9.547 2.213 1 97.12 100 VAL A CA 1
ATOM 826 C C . VAL A 1 100 ? 3.748 -10.117 3.236 1 97.12 100 VAL A C 1
ATOM 828 O O . VAL A 1 100 ? 2.617 -9.641 3.352 1 97.12 100 VAL A O 1
ATOM 831 N N . SER A 1 101 ? 4.18 -11.102 3.969 1 96.25 101 SER A N 1
ATOM 832 C CA . SER A 1 101 ? 3.303 -11.711 4.961 1 96.25 101 SER A CA 1
ATOM 833 C C . SER A 1 101 ? 2.904 -10.711 6.039 1 96.25 101 SER A C 1
ATOM 835 O O . SER A 1 101 ? 1.769 -10.727 6.52 1 96.25 101 SER A O 1
ATOM 837 N N . ASP A 1 102 ? 3.865 -9.867 6.434 1 96.12 102 ASP A N 1
ATOM 838 C CA . ASP A 1 102 ? 3.566 -8.852 7.449 1 96.12 102 ASP A CA 1
ATOM 839 C C . ASP A 1 102 ? 2.488 -7.891 6.961 1 96.12 102 ASP A C 1
ATOM 841 O O . ASP A 1 102 ? 1.563 -7.559 7.707 1 96.12 102 ASP A O 1
ATOM 845 N N . VAL A 1 103 ? 2.625 -7.418 5.73 1 96.19 103 VAL A N 1
ATOM 846 C CA . VAL A 1 103 ? 1.658 -6.48 5.172 1 96.19 103 VAL A CA 1
ATOM 847 C C . VAL A 1 103 ? 0.295 -7.156 5.043 1 96.19 103 VAL A C 1
ATOM 849 O O . VAL A 1 103 ? -0.729 -6.582 5.422 1 96.19 103 VAL A O 1
ATOM 852 N N . LEU A 1 104 ? 0.259 -8.367 4.578 1 96.56 104 LEU A N 1
ATOM 853 C CA . LEU A 1 104 ? -0.998 -9.086 4.418 1 96.56 104 LEU A CA 1
ATOM 854 C C . LEU A 1 104 ? -1.652 -9.344 5.77 1 96.56 104 LEU A C 1
ATOM 856 O O . LEU A 1 104 ? -2.881 -9.352 5.879 1 96.56 104 LEU A O 1
ATOM 860 N N . ASP A 1 105 ? -0.846 -9.594 6.77 1 95.81 105 ASP A N 1
ATOM 861 C CA . ASP A 1 105 ? -1.38 -9.789 8.117 1 95.81 105 ASP A CA 1
ATOM 862 C C . ASP A 1 105 ? -2.104 -8.539 8.609 1 95.81 105 ASP A C 1
ATOM 864 O O . ASP A 1 105 ? -3.145 -8.633 9.258 1 95.81 105 ASP A O 1
ATOM 868 N N . VAL A 1 106 ? -1.492 -7.391 8.344 1 95.25 106 VAL A N 1
ATOM 869 C CA . VAL A 1 106 ? -2.115 -6.125 8.727 1 95.25 106 VAL A CA 1
ATOM 870 C C . VAL A 1 106 ? -3.455 -5.973 8.016 1 95.25 106 VAL A C 1
ATOM 872 O O . VAL A 1 106 ? -4.453 -5.594 8.633 1 95.25 106 VAL A O 1
ATOM 875 N N . ILE A 1 107 ? -3.5 -6.281 6.754 1 93.19 107 ILE A N 1
ATOM 876 C CA . ILE A 1 107 ? -4.715 -6.164 5.957 1 93.19 107 ILE A CA 1
ATOM 877 C C . ILE A 1 107 ? -5.773 -7.129 6.484 1 93.19 107 ILE A C 1
ATOM 879 O O . ILE A 1 107 ? -6.938 -6.754 6.656 1 93.19 107 ILE A O 1
ATOM 883 N N . ASP A 1 108 ? -5.375 -8.328 6.727 1 92.69 108 ASP A N 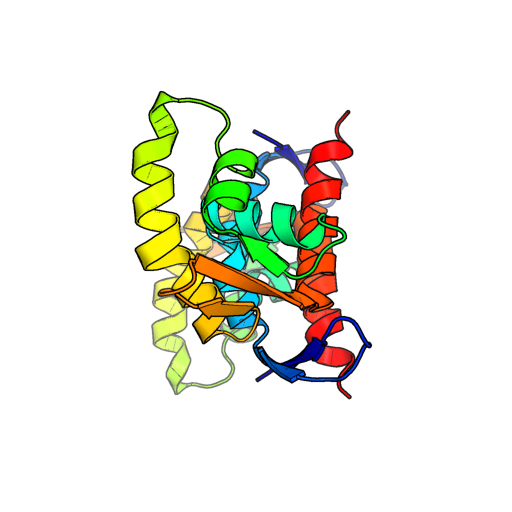1
ATOM 884 C CA . ASP A 1 108 ? -6.293 -9.352 7.223 1 92.69 108 ASP A CA 1
ATOM 885 C C . ASP A 1 108 ? -6.895 -8.938 8.562 1 92.69 108 ASP A C 1
ATOM 887 O O . ASP A 1 108 ? -8.086 -9.125 8.797 1 92.69 108 ASP A O 1
ATOM 891 N N . SER A 1 109 ? -5.996 -8.422 9.383 1 92.5 109 SER A N 1
ATOM 892 C CA . SER A 1 109 ? -6.473 -7.969 10.688 1 92.5 109 SER A CA 1
ATOM 893 C C . SER A 1 109 ? -7.484 -6.836 10.539 1 92.5 109 SER A C 1
ATOM 895 O O . SER A 1 109 ? -8.414 -6.723 11.344 1 92.5 109 SER A O 1
ATOM 897 N N . ALA A 1 110 ? -7.277 -5.938 9.586 1 89.44 110 ALA A N 1
ATOM 898 C CA . ALA A 1 110 ? -8.164 -4.797 9.367 1 89.44 110 ALA A CA 1
ATOM 899 C C . ALA A 1 110 ? -9.523 -5.25 8.844 1 89.44 110 ALA A C 1
ATOM 901 O O . ALA A 1 110 ? -10.547 -4.629 9.141 1 89.44 110 ALA A O 1
ATOM 902 N N . VAL A 1 111 ? -9.523 -6.273 8.117 1 84.12 111 VAL A N 1
ATOM 903 C CA . VAL A 1 111 ? -10.75 -6.754 7.5 1 84.12 111 VAL A CA 1
ATOM 904 C C . VAL A 1 111 ? -11.531 -7.613 8.492 1 84.12 111 VAL A C 1
ATOM 906 O O . VAL A 1 111 ? -12.766 -7.598 8.5 1 84.12 111 VAL A O 1
ATOM 909 N N . THR A 1 112 ? -10.914 -8.406 9.312 1 77.12 112 THR A N 1
ATOM 910 C CA . THR A 1 112 ? -11.555 -9.352 10.227 1 77.12 112 THR A CA 1
ATOM 911 C C . THR A 1 112 ? -11.961 -8.656 11.523 1 77.12 112 THR A C 1
ATOM 913 O O . THR A 1 112 ? -12.906 -9.078 12.195 1 77.12 112 THR A O 1
ATOM 916 N N . ASN A 1 113 ? -11.141 -7.781 12.117 1 60.28 113 ASN A N 1
ATOM 917 C CA . ASN A 1 113 ? -11.438 -7.16 13.406 1 60.28 113 ASN A CA 1
ATOM 918 C C . ASN A 1 113 ? -12.789 -6.449 13.391 1 60.28 113 ASN A C 1
ATOM 920 O O . ASN A 1 113 ? -13.375 -6.203 14.445 1 60.28 113 ASN A O 1
ATOM 924 N N . ARG A 1 114 ? -13.453 -5.992 12.289 1 50.53 114 ARG A N 1
ATOM 925 C CA . ARG A 1 114 ? -14.781 -5.402 12.438 1 50.53 114 ARG A CA 1
ATOM 926 C C . ARG A 1 114 ? -15.828 -6.477 12.711 1 50.53 114 ARG A C 1
ATOM 928 O O . ARG A 1 114 ? -17 -6.164 12.953 1 50.53 114 ARG A O 1
ATOM 935 N N . SER A 1 115 ? -15.555 -7.848 12.57 1 38.12 115 SER A N 1
ATOM 936 C CA . SER A 1 115 ? -16.672 -8.695 12.953 1 38.12 115 SER A CA 1
ATOM 937 C C . SER A 1 115 ? -16.812 -8.797 14.477 1 38.12 115 SER A C 1
ATOM 939 O O . SER A 1 115 ? -15.805 -8.922 15.18 1 38.12 115 SER A O 1
ATOM 941 N N . MET B 1 1 ? -17.031 -4.004 1.621 1 61.62 1 MET B N 1
ATOM 942 C CA . MET B 1 1 ? -15.898 -3.07 1.671 1 61.62 1 MET B CA 1
ATOM 943 C C . MET B 1 1 ? -15.398 -2.904 3.1 1 61.62 1 MET B C 1
ATOM 945 O O . MET B 1 1 ? -16.188 -2.799 4.035 1 61.62 1 MET B O 1
ATOM 949 N N . THR B 1 2 ? -14.086 -3.4 3.396 1 79.25 2 THR B N 1
ATOM 950 C CA . THR B 1 2 ? -13.531 -3.402 4.746 1 79.25 2 THR B CA 1
ATOM 951 C C . THR B 1 2 ? -13.195 -1.982 5.195 1 79.25 2 THR B C 1
ATOM 953 O O . THR B 1 2 ? -12.438 -1.274 4.52 1 79.25 2 THR B O 1
ATOM 956 N N . GLU B 1 3 ? -14.055 -1.506 6.137 1 86.31 3 GLU B N 1
ATOM 957 C CA . GLU B 1 3 ? -13.883 -0.145 6.637 1 86.31 3 GLU B CA 1
ATOM 958 C C . GLU B 1 3 ? -13.062 -0.127 7.922 1 86.31 3 GLU B C 1
ATOM 960 O O . GLU B 1 3 ? -13.117 -1.07 8.711 1 86.31 3 GLU B O 1
ATOM 965 N N . CYS B 1 4 ? -12.242 0.873 8.039 1 90.5 4 CYS B N 1
ATOM 966 C CA . CYS B 1 4 ? -11.469 1.167 9.242 1 90.5 4 CYS B CA 1
ATOM 967 C C . CYS B 1 4 ? -11.961 2.441 9.914 1 90.5 4 CYS B C 1
ATOM 969 O O . CYS B 1 4 ? -12.516 3.322 9.25 1 90.5 4 CYS B O 1
ATOM 971 N N . GLN B 1 5 ? -11.766 2.492 11.188 1 92.12 5 GLN B N 1
ATOM 972 C CA . GLN B 1 5 ? -12.258 3.645 11.938 1 92.12 5 GLN B CA 1
ATOM 973 C C . GLN B 1 5 ? -11.211 4.758 11.977 1 92.12 5 GLN B C 1
ATOM 975 O O . GLN B 1 5 ? -10.016 4.488 12.133 1 92.12 5 GLN B O 1
ATOM 980 N N . ILE B 1 6 ? -11.672 5.883 11.773 1 95.12 6 ILE B N 1
ATOM 981 C CA . ILE B 1 6 ? -10.859 7.082 11.945 1 95.12 6 ILE B CA 1
ATOM 982 C C . ILE B 1 6 ? -11.281 7.809 13.227 1 95.12 6 ILE B C 1
ATOM 984 O O . ILE B 1 6 ? -12.469 8.055 13.438 1 95.12 6 ILE B O 1
ATOM 988 N N . THR B 1 7 ? -10.297 8.125 14.047 1 95.5 7 THR B N 1
ATOM 989 C CA . THR B 1 7 ? -10.609 8.703 15.352 1 95.5 7 THR B CA 1
ATOM 990 C C . THR B 1 7 ? -9.875 10.031 15.539 1 95.5 7 THR B C 1
ATOM 992 O O . THR B 1 7 ? -8.828 10.258 14.938 1 95.5 7 THR B O 1
ATOM 995 N N . ASP B 1 8 ? -10.492 10.875 16.375 1 92.38 8 ASP B N 1
ATOM 996 C CA . ASP B 1 8 ? -9.859 12.156 16.688 1 92.38 8 ASP B CA 1
ATOM 997 C C . ASP B 1 8 ? -8.961 12.039 17.906 1 92.38 8 ASP B C 1
ATOM 999 O O . ASP B 1 8 ? -8.664 10.93 18.375 1 92.38 8 ASP B O 1
ATOM 1003 N N . GLY B 1 9 ? -8.344 13.227 18.297 1 84.19 9 GLY B N 1
ATOM 1004 C CA . GLY B 1 9 ? -7.402 13.258 19.391 1 84.19 9 GLY B CA 1
ATOM 1005 C C . GLY B 1 9 ? -7.984 12.703 20.688 1 84.19 9 GLY B C 1
ATOM 1006 O O . GLY B 1 9 ? -7.246 12.234 21.562 1 84.19 9 GLY B O 1
ATOM 1007 N N . ASN B 1 10 ? -9.352 12.711 20.844 1 87.31 10 ASN B N 1
ATOM 1008 C CA . ASN B 1 10 ? -10 12.234 22.062 1 87.31 10 ASN B CA 1
ATOM 1009 C C . ASN B 1 10 ? -10.453 10.781 21.906 1 87.31 10 ASN B C 1
ATOM 1011 O O . ASN B 1 10 ? -11.125 10.242 22.797 1 87.31 10 ASN B O 1
ATOM 1015 N N . GLY B 1 11 ? -10.094 10.188 20.797 1 87.62 11 GLY B N 1
ATOM 1016 C CA . GLY B 1 11 ? -10.453 8.789 20.578 1 87.62 11 GLY B CA 1
ATOM 1017 C C . GLY B 1 11 ? -11.852 8.609 20.031 1 87.62 11 GLY B C 1
ATOM 1018 O O . GLY B 1 11 ? -12.344 7.484 19.938 1 87.62 11 GLY B O 1
ATOM 1019 N N . THR B 1 12 ? -12.484 9.789 19.766 1 93.38 12 THR B N 1
ATOM 1020 C CA . THR B 1 12 ? -13.836 9.727 19.219 1 93.38 12 THR B CA 1
ATOM 1021 C C . THR B 1 12 ? -13.805 9.422 17.719 1 93.38 12 THR B C 1
ATOM 1023 O O . THR B 1 12 ? -13.023 10.016 16.984 1 93.38 12 THR B O 1
ATOM 1026 N N . THR B 1 13 ? -14.742 8.531 17.344 1 93.94 13 THR B N 1
ATOM 1027 C CA . THR B 1 13 ? -14.789 8.148 15.938 1 93.94 13 THR B CA 1
ATOM 1028 C C . THR B 1 13 ? -15.289 9.312 15.086 1 93.94 13 THR B C 1
ATOM 1030 O O . THR B 1 13 ? -16.344 9.891 15.359 1 93.94 13 THR B O 1
ATOM 1033 N N . ARG B 1 14 ? -14.539 9.664 14.133 1 93.06 14 ARG B N 1
ATOM 1034 C CA . ARG B 1 14 ? -14.891 10.742 13.219 1 93.06 14 ARG B CA 1
ATOM 1035 C C . ARG B 1 14 ? -15.523 10.195 11.945 1 93.06 14 ARG B C 1
ATOM 1037 O O . ARG B 1 14 ? -16.328 10.875 11.305 1 93.06 14 ARG B O 1
ATOM 1044 N N . GLY B 1 15 ? -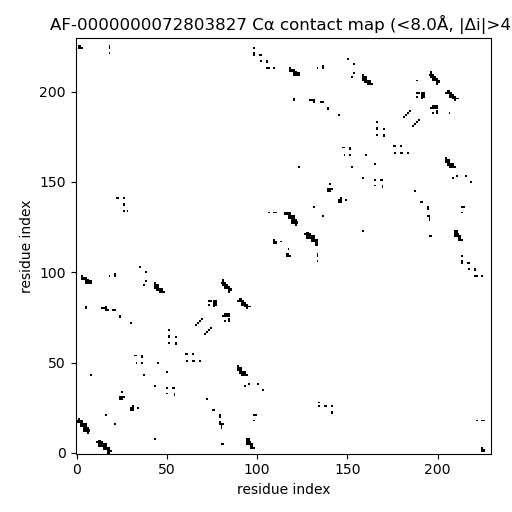15.125 9.031 11.562 1 94.06 15 GLY B N 1
ATOM 1045 C CA . GLY B 1 15 ? -15.57 8.406 10.328 1 94.06 15 GLY B CA 1
ATOM 1046 C C . GLY B 1 15 ? -14.859 7.102 10.031 1 94.06 15 GLY B C 1
ATOM 1047 O O . GLY B 1 15 ? -14.328 6.461 10.938 1 94.06 15 GLY B O 1
ATOM 1048 N N . THR B 1 16 ? -15.164 6.645 8.828 1 93.38 16 THR B N 1
ATOM 1049 C CA . THR B 1 16 ? -14.516 5.41 8.406 1 93.38 16 THR B CA 1
ATOM 1050 C C . THR B 1 16 ? -13.836 5.598 7.047 1 93.38 16 THR B C 1
ATOM 1052 O O . THR B 1 16 ? -14.109 6.566 6.34 1 93.38 16 THR B O 1
ATOM 1055 N N . CYS B 1 17 ? -12.859 4.844 6.812 1 92.75 17 CYS B N 1
ATOM 1056 C CA . CYS B 1 17 ? -12.195 4.777 5.516 1 92.75 17 CYS B CA 1
ATOM 1057 C C . CYS B 1 17 ? -12.078 3.336 5.035 1 92.75 17 CYS B C 1
ATOM 1059 O O . CYS B 1 17 ? -12.297 2.4 5.809 1 92.75 17 CYS B O 1
ATOM 1061 N N . GLU B 1 18 ? -11.875 3.201 3.711 1 92.69 18 GLU B N 1
ATOM 1062 C CA . GLU B 1 18 ? -11.727 1.871 3.129 1 92.69 18 GLU B CA 1
ATOM 1063 C C . GLU B 1 18 ? -10.266 1.442 3.102 1 92.69 18 GLU B C 1
ATOM 1065 O O . GLU B 1 18 ? -9.375 2.252 2.816 1 92.69 18 GLU B O 1
ATOM 1070 N N . VAL B 1 19 ? -10.109 0.175 3.357 1 91.06 19 VAL B N 1
ATOM 1071 C CA . VAL B 1 19 ? -8.758 -0.376 3.381 1 91.06 19 VAL B CA 1
ATOM 1072 C C . VAL B 1 19 ? -8.039 -0.038 2.076 1 91.06 19 VAL B C 1
ATOM 1074 O O . VAL B 1 19 ? -6.898 0.424 2.094 1 91.06 19 VAL B O 1
ATOM 1077 N N . ASP B 1 20 ? -8.703 -0.2 0.955 1 91.88 20 ASP B N 1
ATOM 1078 C CA . ASP B 1 20 ? -8.086 0.047 -0.343 1 91.88 20 ASP B CA 1
ATOM 1079 C C . ASP B 1 20 ? -7.719 1.521 -0.505 1 91.88 20 ASP B C 1
ATOM 1081 O O . ASP B 1 20 ? -6.723 1.851 -1.149 1 91.88 20 ASP B O 1
ATOM 1085 N N . GLU B 1 21 ? -8.516 2.387 0.057 1 92.56 21 GLU B N 1
ATOM 1086 C CA . GLU B 1 21 ? -8.211 3.812 -0.018 1 92.56 21 GLU B CA 1
ATOM 1087 C C . GLU B 1 21 ? -6.934 4.148 0.755 1 92.56 21 GLU B C 1
ATOM 1089 O O . GLU B 1 21 ? -6.141 4.988 0.323 1 92.56 21 GLU B O 1
ATOM 1094 N N . ILE B 1 22 ? -6.785 3.498 1.849 1 93 22 ILE B N 1
ATOM 1095 C CA . ILE B 1 22 ? -5.602 3.729 2.668 1 93 22 ILE B CA 1
ATOM 1096 C C . ILE B 1 22 ? -4.355 3.24 1.928 1 93 22 ILE B C 1
ATOM 1098 O O . ILE B 1 22 ? -3.352 3.951 1.854 1 93 22 ILE B O 1
ATOM 1102 N N . PHE B 1 23 ? -4.457 2.088 1.355 1 93.06 23 PHE B N 1
ATOM 1103 C CA . PHE B 1 23 ? -3.322 1.556 0.611 1 93.06 23 PHE B CA 1
ATOM 1104 C C . PHE B 1 23 ? -3 2.436 -0.59 1 93.06 23 PHE B C 1
ATOM 1106 O O . PHE B 1 23 ? -1.834 2.73 -0.857 1 93.06 23 PHE B O 1
ATOM 1113 N N . ARG B 1 24 ? -3.953 2.938 -1.238 1 92.69 24 ARG B N 1
ATOM 1114 C CA . ARG B 1 24 ? -3.754 3.844 -2.365 1 92.69 24 ARG B CA 1
ATOM 1115 C C . ARG B 1 24 ? -3.047 5.121 -1.923 1 92.69 24 ARG B C 1
ATOM 1117 O O . ARG B 1 24 ? -2.137 5.598 -2.602 1 92.69 24 ARG B O 1
ATOM 1124 N N . LEU B 1 25 ? -3.465 5.598 -0.837 1 94.69 25 LEU B N 1
ATOM 1125 C CA . LEU B 1 25 ? -2.879 6.82 -0.292 1 94.69 25 LEU B CA 1
ATOM 1126 C C . LEU B 1 25 ? -1.401 6.613 0.026 1 94.69 25 LEU B C 1
ATOM 1128 O O . LEU B 1 25 ? -0.567 7.457 -0.312 1 94.69 25 LEU B O 1
ATOM 1132 N N . LEU B 1 26 ? -1.084 5.473 0.59 1 95.25 26 LEU B N 1
ATOM 1133 C CA . LEU B 1 26 ? 0.26 5.215 1.096 1 95.25 26 LEU B CA 1
ATOM 1134 C C . LEU B 1 26 ? 1.171 4.707 -0.016 1 95.25 26 LEU B C 1
ATOM 1136 O O . LEU B 1 26 ? 2.393 4.672 0.144 1 95.25 26 LEU B O 1
ATOM 1140 N N . CYS B 1 27 ? 0.615 4.355 -1.131 1 93.44 27 CYS B N 1
ATOM 1141 C CA . CYS B 1 27 ? 1.415 3.832 -2.23 1 93.44 27 CYS B CA 1
ATOM 1142 C C . CYS B 1 27 ? 2.336 4.906 -2.799 1 93.44 27 CYS B C 1
ATOM 1144 O O . CYS B 1 27 ? 3.389 4.594 -3.355 1 93.44 27 CYS B O 1
ATOM 1146 N N . ASP B 1 28 ? 1.976 6.113 -2.699 1 95.12 28 ASP B N 1
ATOM 1147 C CA . ASP B 1 28 ? 2.82 7.223 -3.125 1 95.12 28 ASP B CA 1
ATOM 1148 C C . ASP B 1 28 ? 3.865 7.559 -2.064 1 95.12 28 ASP B C 1
ATOM 1150 O O . ASP B 1 28 ? 3.523 7.828 -0.911 1 95.12 28 ASP B O 1
ATOM 1154 N N . SER B 1 29 ? 5.082 7.605 -2.467 1 93.75 29 SER B N 1
ATOM 1155 C CA . SER B 1 29 ? 6.18 7.766 -1.52 1 93.75 29 SER B CA 1
ATOM 1156 C C . SER B 1 29 ? 6.117 9.125 -0.824 1 93.75 29 SER B C 1
ATOM 1158 O O . SER B 1 29 ? 6.43 9.234 0.364 1 93.75 29 SER B O 1
ATOM 1160 N N . ARG B 1 30 ? 5.793 10.109 -1.615 1 95.56 30 ARG B N 1
ATOM 1161 C CA . ARG B 1 30 ? 5.691 11.438 -1.019 1 95.56 30 ARG B CA 1
ATOM 1162 C C . ARG B 1 30 ? 4.527 11.516 -0.034 1 95.56 30 ARG B C 1
ATOM 1164 O O . ARG B 1 30 ? 4.688 12 1.088 1 95.56 30 ARG B O 1
ATOM 1171 N N . ARG B 1 31 ? 3.395 11.008 -0.392 1 96.81 31 ARG B N 1
ATOM 1172 C CA . ARG B 1 31 ? 2.256 10.961 0.518 1 96.81 31 ARG B CA 1
ATOM 1173 C C . ARG B 1 31 ? 2.574 10.117 1.749 1 96.81 31 ARG B C 1
ATOM 1175 O O . ARG B 1 31 ? 2.197 10.477 2.867 1 96.81 31 ARG B O 1
ATOM 1182 N N . ARG B 1 32 ? 3.217 9.047 1.51 1 96.62 32 ARG B N 1
ATOM 1183 C CA . ARG B 1 32 ? 3.615 8.203 2.633 1 96.62 32 ARG B CA 1
ATOM 1184 C C . ARG B 1 32 ? 4.496 8.977 3.609 1 96.62 32 ARG B C 1
ATOM 1186 O O . ARG B 1 32 ? 4.328 8.867 4.824 1 96.62 32 ARG B O 1
ATOM 1193 N N . ARG B 1 33 ? 5.441 9.703 3.092 1 97.06 33 ARG B N 1
ATOM 1194 C CA . ARG B 1 33 ? 6.305 10.523 3.93 1 97.06 33 ARG B CA 1
ATOM 1195 C C . ARG B 1 33 ? 5.488 11.547 4.715 1 97.06 33 ARG B C 1
ATOM 1197 O O . ARG B 1 33 ? 5.746 11.773 5.898 1 97.06 33 ARG B O 1
ATOM 1204 N N . ILE B 1 34 ? 4.559 12.148 4.117 1 98.31 34 ILE B N 1
ATOM 1205 C CA . ILE B 1 34 ? 3.68 13.133 4.746 1 98.31 34 ILE B CA 1
ATOM 1206 C C . ILE B 1 34 ? 2.908 12.477 5.891 1 98.31 34 ILE B C 1
ATOM 1208 O O . ILE B 1 34 ? 2.902 12.984 7.012 1 98.31 34 ILE B O 1
ATOM 1212 N N . VAL B 1 35 ? 2.332 11.359 5.637 1 98.19 35 VAL B N 1
ATOM 1213 C CA . VAL B 1 35 ? 1.51 10.648 6.613 1 98.19 35 VAL B CA 1
ATOM 1214 C C . VAL B 1 35 ? 2.383 10.156 7.766 1 98.19 35 VAL B C 1
ATOM 1216 O O . VAL B 1 35 ? 1.993 10.25 8.93 1 98.19 35 VAL B O 1
ATOM 1219 N N . THR B 1 36 ? 3.566 9.664 7.43 1 97.44 36 THR B N 1
ATOM 1220 C CA . THR B 1 36 ? 4.523 9.242 8.453 1 97.44 36 THR B CA 1
ATOM 1221 C C . THR B 1 36 ? 4.855 10.406 9.391 1 97.44 36 THR B C 1
ATOM 1223 O O . THR B 1 36 ? 4.902 10.227 10.609 1 97.44 36 THR B O 1
ATOM 1226 N N . THR B 1 37 ? 5.117 11.555 8.789 1 97.88 37 THR B N 1
ATOM 1227 C CA . THR B 1 37 ? 5.461 12.75 9.555 1 97.88 37 THR B CA 1
ATOM 1228 C C . THR B 1 37 ? 4.301 13.172 10.445 1 97.88 37 THR B C 1
ATOM 1230 O O . THR B 1 37 ? 4.5 13.492 11.617 1 97.88 37 THR B O 1
ATOM 1233 N N . LEU B 1 38 ? 3.104 13.125 9.961 1 97.25 38 LEU B N 1
ATOM 1234 C CA . LEU B 1 38 ? 1.916 13.508 10.719 1 97.25 38 LEU B CA 1
ATOM 1235 C C . LEU B 1 38 ? 1.647 12.516 11.844 1 97.25 38 LEU B C 1
ATOM 1237 O O . LEU B 1 38 ? 1.289 12.906 12.953 1 97.25 38 LEU B O 1
ATOM 1241 N N . GLU B 1 39 ? 1.829 11.266 11.586 1 95.44 39 GLU B N 1
ATOM 1242 C CA . GLU B 1 39 ? 1.658 10.219 12.594 1 95.44 39 GLU B CA 1
ATOM 1243 C C . GLU B 1 39 ? 2.633 10.406 13.758 1 95.44 39 GLU B C 1
ATOM 1245 O O . GLU B 1 39 ? 2.307 10.094 14.898 1 95.44 39 GLU B O 1
ATOM 1250 N N . ALA B 1 40 ? 3.766 10.875 13.398 1 94.25 40 ALA B N 1
ATOM 1251 C CA . ALA B 1 40 ? 4.836 10.992 14.391 1 94.25 40 ALA B CA 1
ATOM 1252 C C . ALA B 1 40 ? 4.668 12.258 15.234 1 94.25 40 ALA B C 1
ATOM 1254 O O . ALA B 1 40 ? 5.258 12.375 16.312 1 94.25 40 ALA B O 1
ATOM 1255 N N . CYS B 1 41 ? 3.934 13.195 14.719 1 93.62 41 CYS B N 1
ATOM 1256 C CA . CYS B 1 41 ? 3.75 14.469 15.398 1 93.62 41 CYS B CA 1
ATOM 1257 C C . CYS B 1 41 ? 2.812 14.328 16.594 1 93.62 41 CYS B C 1
ATOM 1259 O O . CYS B 1 41 ? 1.787 13.648 16.5 1 93.62 41 CYS B O 1
ATOM 1261 N N . GLU B 1 42 ? 3.125 14.984 17.688 1 90.12 42 GLU B N 1
ATOM 1262 C CA . GLU B 1 42 ? 2.287 14.953 18.891 1 90.12 42 GLU B CA 1
ATOM 1263 C C . GLU B 1 42 ? 1.025 15.789 18.703 1 90.12 42 GLU B C 1
ATOM 1265 O O . GLU B 1 42 ? -0.052 15.414 19.156 1 90.12 42 GLU B O 1
ATOM 1270 N N . ARG B 1 43 ? 1.195 16.938 17.953 1 91.12 43 ARG B N 1
ATOM 1271 C CA . ARG B 1 43 ? 0.049 17.797 17.672 1 91.12 43 ARG B CA 1
ATOM 1272 C C . ARG B 1 43 ? -0.744 17.266 16.484 1 91.12 43 ARG B C 1
ATOM 1274 O O . ARG B 1 43 ? -0.167 16.719 15.531 1 91.12 43 ARG B O 1
ATOM 1281 N N . ASN B 1 44 ? -2.074 17.391 16.547 1 94.25 44 ASN B N 1
ATOM 1282 C CA . ASN B 1 44 ? -2.887 16.953 15.414 1 94.25 44 ASN B CA 1
ATOM 1283 C C . ASN B 1 44 ? -3.229 18.109 14.484 1 94.25 44 ASN B C 1
ATOM 1285 O O . ASN B 1 44 ? -3.867 17.922 13.445 1 94.25 44 ASN B O 1
ATOM 1289 N N . ARG B 1 45 ? -2.834 19.328 14.859 1 95.62 45 ARG B N 1
ATOM 1290 C CA . ARG B 1 45 ? -2.965 20.531 14.023 1 95.62 45 ARG B CA 1
ATOM 1291 C C . ARG B 1 45 ? -1.596 21.062 13.625 1 95.62 45 ARG B C 1
ATOM 1293 O O . ARG B 1 45 ? -0.757 21.344 14.484 1 95.62 45 ARG B O 1
ATOM 1300 N N . VAL B 1 46 ? -1.45 21.094 12.328 1 96.75 46 VAL B N 1
ATOM 1301 C CA . VAL B 1 46 ? -0.151 21.516 11.82 1 96.75 46 VAL B CA 1
ATOM 1302 C C . VAL B 1 46 ? -0.342 22.531 10.688 1 96.75 46 VAL B C 1
ATOM 1304 O O . VAL B 1 46 ? -1.205 22.344 9.828 1 96.75 46 VAL B O 1
ATOM 1307 N N . GLN B 1 47 ? 0.448 23.609 10.727 1 97.69 47 GLN B N 1
ATOM 1308 C CA . GLN B 1 47 ? 0.451 24.547 9.602 1 97.69 47 GLN B CA 1
ATOM 1309 C C . GLN B 1 47 ? 1.151 23.938 8.391 1 97.69 47 GLN B C 1
ATOM 1311 O O . GLN B 1 47 ? 2.184 23.266 8.523 1 97.69 47 GLN B O 1
ATOM 1316 N N . THR B 1 48 ? 0.622 24.203 7.199 1 97.5 48 THR B N 1
ATOM 1317 C CA . THR B 1 48 ? 1.119 23.562 5.984 1 97.5 48 THR B CA 1
ATOM 1318 C C . THR B 1 48 ? 2.57 23.953 5.727 1 97.5 48 THR B C 1
ATOM 1320 O O . THR B 1 48 ? 3.381 23.109 5.32 1 97.5 48 THR B O 1
ATOM 1323 N N . PRO B 1 49 ? 2.99 25.25 5.965 1 97.25 49 PRO B N 1
ATOM 1324 C CA . PRO B 1 49 ? 4.406 25.562 5.781 1 97.25 49 PRO B CA 1
ATOM 1325 C C . PRO B 1 49 ? 5.316 24.766 6.715 1 97.25 49 PRO B C 1
ATOM 1327 O O . PRO B 1 49 ? 6.438 24.422 6.336 1 97.25 49 PRO B O 1
ATOM 1330 N N . GLU B 1 50 ? 4.875 24.562 7.938 1 97.38 50 GLU B N 1
ATOM 1331 C CA . GLU B 1 50 ? 5.637 23.766 8.883 1 97.38 50 GLU B CA 1
ATOM 1332 C C . GLU B 1 50 ? 5.777 22.328 8.391 1 97.38 50 GLU B C 1
ATOM 1334 O O . GLU B 1 50 ? 6.867 21.75 8.43 1 97.38 50 GLU B O 1
ATOM 1339 N N . LEU B 1 51 ? 4.695 21.703 7.957 1 98.06 51 LEU B N 1
ATOM 1340 C CA . LEU B 1 51 ? 4.723 20.359 7.406 1 98.06 51 LEU B CA 1
ATOM 1341 C C . LEU B 1 51 ? 5.664 20.281 6.211 1 98.06 51 LEU B C 1
ATOM 1343 O O . LEU B 1 51 ? 6.453 19.328 6.102 1 98.06 51 LEU B O 1
ATOM 1347 N N . LEU B 1 52 ? 5.574 21.281 5.328 1 98.5 52 LEU B N 1
ATOM 1348 C CA . LEU B 1 52 ? 6.453 21.344 4.164 1 98.5 52 LEU B CA 1
ATOM 1349 C C . LEU B 1 52 ? 7.918 21.297 4.582 1 98.5 52 LEU B C 1
ATOM 1351 O O . LEU B 1 52 ? 8.711 20.562 3.986 1 98.5 52 LEU B O 1
ATOM 1355 N N . SER B 1 53 ? 8.242 22 5.617 1 98.06 53 SER B N 1
ATOM 1356 C CA . SER B 1 53 ? 9.625 22.062 6.09 1 98.06 53 SER B CA 1
ATOM 1357 C C . SER B 1 53 ? 10.062 20.719 6.66 1 98.06 53 SER B C 1
ATOM 1359 O O . SER B 1 53 ? 11.25 20.375 6.602 1 98.06 53 SER B O 1
ATOM 1361 N N . TRP B 1 54 ? 9.117 19.984 7.285 1 97.5 54 TRP B N 1
ATOM 1362 C CA . TRP B 1 54 ? 9.445 18.688 7.871 1 97.5 54 TRP B CA 1
ATOM 1363 C C . TRP B 1 54 ? 9.695 17.656 6.781 1 97.5 54 TRP B C 1
ATOM 1365 O O . TRP B 1 54 ? 10.547 16.781 6.941 1 97.5 54 TRP B O 1
ATOM 1375 N N . VAL B 1 55 ? 9.031 17.75 5.641 1 97.62 55 VAL B N 1
ATOM 1376 C CA . VAL B 1 55 ? 9.07 16.656 4.664 1 97.62 55 VAL B CA 1
ATOM 1377 C C . VAL B 1 55 ? 10.133 16.953 3.607 1 97.62 55 VAL B C 1
ATOM 1379 O O . VAL B 1 55 ? 10.531 16.062 2.854 1 97.62 55 VAL B O 1
ATOM 1382 N N . THR B 1 56 ? 10.586 18.172 3.498 1 98.06 56 THR B N 1
ATOM 1383 C CA . THR B 1 56 ? 11.625 18.516 2.531 1 98.06 56 THR B CA 1
ATOM 1384 C C . THR B 1 56 ? 13.008 18.484 3.184 1 98.06 56 THR B C 1
ATOM 1386 O O . THR B 1 56 ? 13.211 19.062 4.25 1 98.06 56 THR B O 1
ATOM 1389 N N . ARG B 1 57 ? 13.836 17.797 2.531 1 94.69 57 ARG B N 1
ATOM 1390 C CA . ARG B 1 57 ? 15.188 17.641 3.072 1 94.69 57 ARG B CA 1
ATOM 1391 C C . ARG B 1 57 ? 16.172 18.562 2.355 1 94.69 57 ARG B C 1
ATOM 1393 O O . ARG B 1 57 ? 17.109 19.062 2.963 1 94.69 57 ARG B O 1
ATOM 1400 N N . GLU B 1 58 ? 15.977 18.781 1.073 1 96.81 58 GLU B N 1
ATOM 1401 C CA . GLU B 1 58 ? 16.844 19.625 0.242 1 96.81 58 GLU B CA 1
ATOM 1402 C C . GLU B 1 58 ? 16.078 20.797 -0.347 1 96.81 58 GLU B C 1
ATOM 1404 O O . GLU B 1 58 ? 14.914 20.656 -0.729 1 96.81 58 GLU B O 1
ATOM 1409 N N . GLU B 1 59 ? 16.797 21.906 -0.514 1 96.19 59 GLU B N 1
ATOM 1410 C CA . GLU B 1 59 ? 16.203 23.125 -1.048 1 96.19 59 GLU B CA 1
ATOM 1411 C C . GLU B 1 59 ? 15.688 22.906 -2.467 1 96.19 59 GLU B C 1
ATOM 1413 O O . GLU B 1 59 ? 14.633 23.422 -2.834 1 96.19 59 GLU B O 1
ATOM 1418 N N . ALA B 1 60 ? 16.375 22.156 -3.176 1 96.88 60 ALA B N 1
ATOM 1419 C CA . ALA B 1 60 ? 16.062 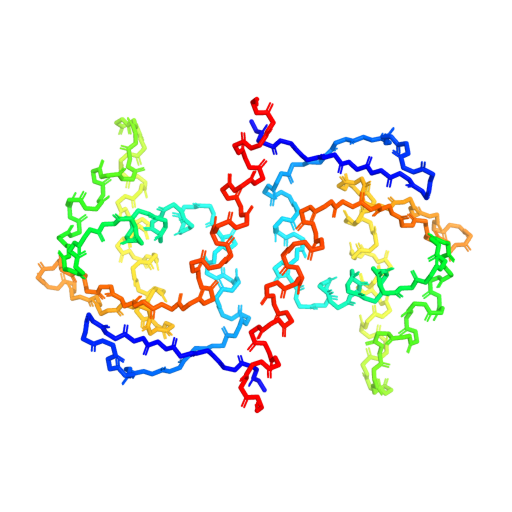21.969 -4.59 1 96.88 60 ALA B CA 1
ATOM 1420 C C . ALA B 1 60 ? 14.711 21.281 -4.77 1 96.88 60 ALA B C 1
ATOM 1422 O O . ALA B 1 60 ? 14.117 21.344 -5.848 1 96.88 60 ALA B O 1
ATOM 1423 N N . THR B 1 61 ? 14.195 20.625 -3.721 1 97 61 THR B N 1
ATOM 1424 C CA . THR B 1 61 ? 12.961 19.859 -3.855 1 97 61 THR B CA 1
ATOM 1425 C C . THR B 1 61 ? 11.789 20.625 -3.254 1 97 61 THR B C 1
ATOM 1427 O O . THR B 1 61 ? 10.633 20.219 -3.416 1 97 61 THR B O 1
ATOM 1430 N N . VAL B 1 62 ? 11.992 21.75 -2.664 1 97.44 62 VAL B N 1
ATOM 1431 C CA . VAL B 1 62 ? 10.977 22.453 -1.888 1 97.44 62 VAL B CA 1
ATOM 1432 C C . VAL B 1 62 ? 9.844 22.891 -2.805 1 97.44 62 VAL B C 1
ATOM 1434 O O . VAL B 1 62 ? 8.664 22.703 -2.488 1 97.44 62 VAL B O 1
ATOM 1437 N N . GLU B 1 63 ? 10.18 23.438 -3.924 1 97.25 63 GLU B N 1
ATOM 1438 C CA . GLU B 1 63 ? 9.148 23.984 -4.805 1 97.25 63 GLU B CA 1
ATOM 1439 C C . GLU B 1 63 ? 8.234 22.875 -5.328 1 97.25 63 GLU B C 1
ATOM 1441 O O . GLU B 1 63 ? 7.008 23.016 -5.332 1 97.25 63 GLU B O 1
ATOM 1446 N N . SER B 1 64 ? 8.781 21.828 -5.816 1 97.69 64 SER B N 1
ATOM 1447 C CA . SER B 1 64 ? 7.984 20.703 -6.301 1 97.69 64 SER B CA 1
ATOM 1448 C C . SER B 1 64 ? 7.113 20.125 -5.191 1 97.69 64 SER B C 1
ATOM 1450 O O . SER B 1 64 ? 5.945 19.797 -5.414 1 97.69 64 SER B O 1
ATOM 1452 N N . TRP B 1 65 ? 7.66 19.969 -4.016 1 97.62 65 TRP B N 1
ATOM 1453 C CA . TRP B 1 65 ? 6.91 19.484 -2.861 1 97.62 65 TRP B CA 1
ATOM 1454 C C . TRP B 1 65 ? 5.758 20.422 -2.527 1 97.62 65 TRP B C 1
ATOM 1456 O O . TRP B 1 65 ? 4.645 19.969 -2.246 1 97.62 65 TRP B O 1
ATOM 1466 N N . ARG B 1 66 ? 6.012 21.672 -2.521 1 98.19 66 ARG B N 1
ATOM 1467 C CA . ARG B 1 66 ? 4.992 22.656 -2.209 1 98.19 66 ARG B CA 1
ATOM 1468 C C . ARG B 1 66 ? 3.775 22.5 -3.117 1 98.19 66 ARG B C 1
ATOM 1470 O O . ARG B 1 66 ? 2.645 22.391 -2.637 1 98.19 66 ARG B O 1
ATOM 1477 N N . ARG B 1 67 ? 4.016 22.516 -4.34 1 98.12 67 ARG B N 1
ATOM 1478 C CA . ARG B 1 67 ? 2.936 22.406 -5.312 1 98.12 67 ARG B CA 1
ATOM 1479 C C . ARG B 1 67 ? 2.135 21.125 -5.098 1 98.12 67 ARG B C 1
ATOM 1481 O O . ARG B 1 67 ? 0.905 21.156 -5.02 1 98.12 67 ARG B O 1
ATOM 1488 N N . GLU B 1 68 ? 2.824 20.031 -5.027 1 97.81 68 GLU B N 1
ATOM 1489 C CA . GLU B 1 68 ? 2.148 18.75 -4.902 1 97.81 68 GLU B CA 1
ATOM 1490 C C . GLU B 1 68 ? 1.437 18.625 -3.557 1 97.81 68 GLU B C 1
ATOM 1492 O O . GLU B 1 68 ? 0.321 18.094 -3.484 1 97.81 68 GLU B O 1
ATOM 1497 N N . LEU B 1 69 ? 2.086 19.109 -2.486 1 98 69 LEU B N 1
ATOM 1498 C CA . LEU B 1 69 ? 1.502 19.047 -1.151 1 98 69 LEU B CA 1
ATOM 1499 C C . LEU B 1 69 ? 0.155 19.766 -1.114 1 98 69 LEU B C 1
ATOM 1501 O O . LEU B 1 69 ? -0.84 19.203 -0.657 1 98 69 LEU B O 1
ATOM 1505 N N . TYR B 1 70 ? 0.103 20.969 -1.708 1 96.75 70 TYR B N 1
ATOM 1506 C CA . TYR B 1 70 ? -1.06 21.844 -1.606 1 96.75 70 TYR B CA 1
ATOM 1507 C C . TYR B 1 70 ? -2.139 21.438 -2.602 1 96.75 70 TYR B C 1
ATOM 1509 O O . TYR B 1 70 ? -3.332 21.516 -2.301 1 96.75 70 TYR B O 1
ATOM 1517 N N . HIS B 1 71 ? -1.778 20.969 -3.674 1 96.06 71 HIS B N 1
ATOM 1518 C CA . HIS B 1 71 ? -2.76 20.797 -4.738 1 96.06 71 HIS B CA 1
ATOM 1519 C C . HIS B 1 71 ? -3.072 19.312 -4.957 1 96.06 71 HIS B C 1
ATOM 1521 O O . HIS B 1 71 ? -4.09 18.969 -5.566 1 96.06 71 HIS B O 1
ATOM 1527 N N . VAL B 1 72 ? -2.293 18.516 -4.449 1 97.25 72 VAL B N 1
ATOM 1528 C CA . VAL B 1 72 ? -2.523 17.094 -4.699 1 97.25 72 VAL B CA 1
ATOM 1529 C C . VAL B 1 72 ? -2.676 16.344 -3.373 1 97.25 72 VAL B C 1
ATOM 1531 O O . VAL B 1 72 ? -3.748 15.82 -3.068 1 97.25 72 VAL B O 1
ATOM 1534 N N . HIS B 1 73 ? -1.673 16.406 -2.498 1 97.62 73 HIS B N 1
ATOM 1535 C CA . HIS B 1 73 ? -1.584 15.477 -1.372 1 97.62 73 HIS B CA 1
ATOM 1536 C C . HIS B 1 73 ? -2.561 15.867 -0.266 1 97.62 73 HIS B C 1
ATOM 1538 O O . HIS B 1 73 ? -3.279 15.008 0.257 1 97.62 73 HIS B O 1
ATOM 1544 N N . LEU B 1 74 ? -2.57 17.094 0.108 1 97.56 74 LEU B N 1
ATOM 1545 C CA . LEU B 1 74 ? -3.43 17.516 1.209 1 97.56 74 LEU B CA 1
ATOM 1546 C C . LEU B 1 74 ? -4.902 17.328 0.854 1 97.56 74 LEU B C 1
ATOM 1548 O O . LEU B 1 74 ? -5.676 16.797 1.657 1 97.56 74 LEU B O 1
ATOM 1552 N N . PRO B 1 75 ? -5.332 17.703 -0.4 1 96.56 75 PRO B N 1
ATOM 1553 C CA . PRO B 1 75 ? -6.719 17.422 -0.773 1 96.56 75 PRO B CA 1
ATOM 1554 C C . PRO B 1 75 ? -7.055 15.93 -0.718 1 96.56 75 PRO B C 1
ATOM 1556 O O . PRO B 1 75 ? -8.164 15.555 -0.325 1 96.56 75 PRO B O 1
ATOM 1559 N N . MET B 1 76 ? -6.137 15.094 -1.086 1 96.12 76 MET B N 1
ATOM 1560 C CA . MET B 1 76 ? -6.371 13.648 -1.075 1 96.12 76 MET B CA 1
ATOM 1561 C C . MET B 1 76 ? -6.562 13.141 0.35 1 96.12 76 MET B C 1
ATOM 1563 O O . MET B 1 76 ? -7.422 12.289 0.599 1 96.12 76 MET B O 1
ATOM 1567 N N . LEU B 1 77 ? -5.773 13.625 1.323 1 97.12 77 LEU B N 1
ATOM 1568 C CA . LEU B 1 77 ? -5.934 13.258 2.727 1 97.12 77 LEU B CA 1
ATOM 1569 C C . LEU B 1 77 ? -7.293 13.711 3.25 1 97.12 77 LEU B C 1
ATOM 1571 O O . LEU B 1 77 ? -7.93 12.992 4.031 1 97.12 77 LEU B O 1
ATOM 1575 N N . ASP B 1 78 ? -7.641 14.867 2.783 1 96.62 78 ASP B N 1
ATOM 1576 C CA . ASP B 1 78 ? -8.945 15.398 3.148 1 96.62 78 ASP B CA 1
ATOM 1577 C C . ASP B 1 78 ? -10.07 14.555 2.555 1 96.62 78 ASP B C 1
ATOM 1579 O O . ASP B 1 78 ? -11.039 14.219 3.246 1 96.62 78 ASP B O 1
ATOM 1583 N N . ASP B 1 79 ? -9.953 14.133 1.344 1 95.62 79 ASP B N 1
ATOM 1584 C CA . ASP B 1 79 ? -10.969 13.383 0.611 1 95.62 79 ASP B CA 1
ATOM 1585 C C . ASP B 1 79 ? -11.234 12.031 1.273 1 95.62 79 ASP B C 1
ATOM 1587 O O . ASP B 1 79 ? -12.375 11.57 1.321 1 95.62 79 ASP B O 1
ATOM 1591 N N . VAL B 1 80 ? -10.203 11.406 1.775 1 94.88 80 VAL B N 1
ATOM 1592 C CA . VAL B 1 80 ? -10.352 10.07 2.354 1 94.88 80 VAL B CA 1
ATOM 1593 C C . VAL B 1 80 ? -10.812 10.188 3.805 1 94.88 80 VAL B C 1
ATOM 1595 O O . VAL B 1 80 ? -11.211 9.188 4.414 1 94.88 80 VAL B O 1
ATOM 1598 N N . GLY B 1 81 ? -10.719 11.359 4.383 1 95.19 81 GLY B N 1
ATOM 1599 C CA . GLY B 1 81 ? -11.203 11.586 5.734 1 95.19 81 GLY B CA 1
ATOM 1600 C C . GLY B 1 81 ? -10.094 11.516 6.777 1 95.19 81 GLY B C 1
ATOM 1601 O O . GLY B 1 81 ? -10.367 11.594 7.977 1 95.19 81 GLY B O 1
ATOM 1602 N N . LEU B 1 82 ? -8.844 11.406 6.348 1 96.38 82 LEU B N 1
ATOM 1603 C CA . LEU B 1 82 ? -7.723 11.266 7.27 1 96.38 82 LEU B CA 1
ATOM 1604 C C . LEU B 1 82 ? -7.277 12.633 7.793 1 96.38 82 LEU B C 1
ATOM 1606 O O . LEU B 1 82 ? -6.512 12.711 8.758 1 96.38 82 LEU B O 1
ATOM 1610 N N . ALA B 1 83 ? -7.777 13.719 7.18 1 96.94 83 ALA B N 1
ATOM 1611 C CA . ALA B 1 83 ? -7.414 15.055 7.637 1 96.94 83 ALA B CA 1
ATOM 1612 C C . ALA B 1 83 ? -8.477 16.078 7.242 1 96.94 83 ALA B C 1
ATOM 1614 O O . ALA B 1 83 ? -9.234 15.859 6.289 1 96.94 83 ALA B O 1
ATOM 1615 N N . ASP B 1 84 ? -8.594 17.062 8.016 1 96.94 84 ASP B N 1
ATOM 1616 C CA . ASP B 1 84 ? -9.266 18.297 7.605 1 96.94 84 ASP B CA 1
ATOM 1617 C C . ASP B 1 84 ? -8.25 19.328 7.125 1 96.94 84 ASP B C 1
ATOM 1619 O O . ASP B 1 84 ? -7.395 19.781 7.891 1 96.94 84 ASP B O 1
ATOM 1623 N N . TYR B 1 85 ? -8.406 19.594 5.848 1 97.56 85 TYR B N 1
ATOM 1624 C CA . TYR B 1 85 ? -7.477 20.562 5.262 1 97.5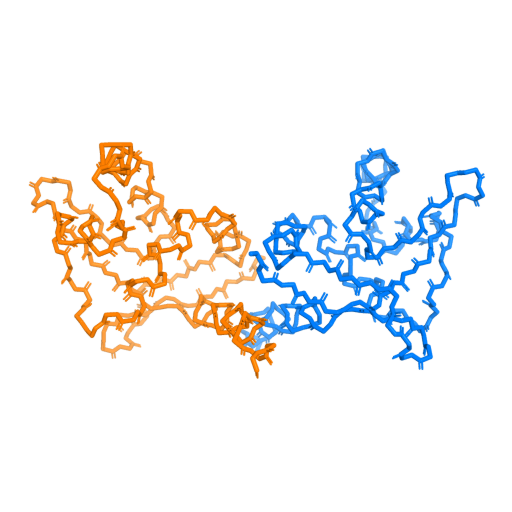6 85 TYR B CA 1
ATOM 1625 C C . TYR B 1 85 ? -8.18 21.875 4.941 1 97.56 85 TYR B C 1
ATOM 1627 O O . TYR B 1 85 ? -9.07 21.922 4.09 1 97.56 85 TYR B O 1
ATOM 1635 N N . ASP B 1 86 ? -7.781 22.984 5.617 1 96.38 86 ASP B N 1
ATOM 1636 C CA . ASP B 1 86 ? -8.25 24.344 5.348 1 96.38 86 ASP B CA 1
ATOM 1637 C C . ASP B 1 86 ? -7.238 25.109 4.496 1 96.38 86 ASP B C 1
ATOM 1639 O O . ASP B 1 86 ? -6.199 25.547 4.996 1 96.38 86 ASP B O 1
ATOM 1643 N N . ARG B 1 87 ? -7.59 25.344 3.328 1 92.44 87 ARG B N 1
ATOM 1644 C CA . ARG B 1 87 ? -6.695 25.984 2.375 1 92.44 87 ARG B CA 1
ATOM 1645 C C . ARG B 1 87 ? -6.5 27.469 2.725 1 92.44 87 ARG B C 1
ATOM 1647 O O . ARG B 1 87 ? -5.426 28.016 2.498 1 92.44 87 ARG B O 1
ATOM 1654 N N . GLN B 1 88 ? -7.543 28.094 3.213 1 93.56 88 GLN B N 1
ATOM 1655 C CA . GLN B 1 88 ? -7.492 29.516 3.518 1 93.56 88 GLN B CA 1
ATOM 1656 C C . GLN B 1 88 ? -6.547 29.797 4.684 1 93.56 88 GLN B C 1
ATOM 1658 O O . GLN B 1 88 ? -5.66 30.641 4.578 1 93.56 88 GLN B O 1
ATOM 1663 N N . ASP B 1 89 ? -6.641 28.969 5.648 1 94.19 89 ASP B N 1
ATOM 1664 C CA . ASP B 1 89 ? -5.84 29.188 6.848 1 94.19 89 ASP B CA 1
ATOM 1665 C C . ASP B 1 89 ? -4.523 28.406 6.773 1 94.19 89 ASP B C 1
ATOM 1667 O O . ASP B 1 89 ? -3.666 28.547 7.648 1 94.19 89 ASP B O 1
ATOM 1671 N N . GLU B 1 90 ? -4.41 27.547 5.73 1 95.56 90 GLU B N 1
ATOM 1672 C CA . GLU B 1 90 ? -3.23 26.719 5.555 1 95.56 90 GLU B CA 1
ATOM 1673 C C . GLU B 1 90 ? -3.006 25.812 6.766 1 95.56 90 GLU B C 1
ATOM 1675 O O . GLU B 1 90 ? -1.895 25.734 7.293 1 95.56 90 GLU B O 1
ATOM 1680 N N . MET B 1 91 ? -4.023 25.266 7.297 1 96.81 91 MET B N 1
ATOM 1681 C CA . MET B 1 91 ? -4.02 24.406 8.469 1 96.81 91 MET B CA 1
ATOM 1682 C C . MET B 1 91 ? -4.539 23.016 8.125 1 96.81 91 MET B C 1
ATOM 1684 O O . MET B 1 91 ? -5.508 22.875 7.379 1 96.81 91 MET B O 1
ATOM 1688 N N . ILE B 1 92 ? -3.844 22.016 8.688 1 97.25 92 ILE B N 1
ATOM 1689 C CA . ILE B 1 92 ? -4.266 20.641 8.508 1 97.25 92 ILE B CA 1
ATOM 1690 C C . ILE B 1 92 ? -4.465 19.969 9.875 1 97.25 92 ILE B C 1
ATOM 1692 O O . ILE B 1 92 ? -3.617 20.094 10.758 1 97.25 92 ILE B O 1
ATOM 1696 N N . ARG B 1 93 ? -5.621 19.469 10.039 1 96.88 93 ARG B N 1
ATOM 1697 C CA . ARG B 1 93 ? -5.902 18.641 11.211 1 96.88 93 ARG B CA 1
ATOM 1698 C C . ARG B 1 93 ? -5.895 17.156 10.852 1 96.88 93 ARG B C 1
ATOM 1700 O O . ARG B 1 93 ? -6.707 16.703 10.047 1 96.88 93 ARG B O 1
ATOM 1707 N N . TYR B 1 94 ? -5.004 16.469 11.453 1 97.31 94 TYR B N 1
ATOM 1708 C CA . TYR B 1 94 ? -4.812 15.055 11.141 1 97.31 94 TYR B CA 1
ATOM 1709 C C . TYR B 1 94 ? -5.578 14.172 12.117 1 97.31 94 TYR B C 1
ATOM 1711 O O . TYR B 1 94 ? -5.621 14.453 13.312 1 97.31 94 TYR B O 1
ATOM 1719 N N . TYR B 1 95 ? -6.121 13.109 11.578 1 96.75 95 TYR B N 1
ATOM 1720 C CA . TYR B 1 95 ? -6.855 12.133 12.3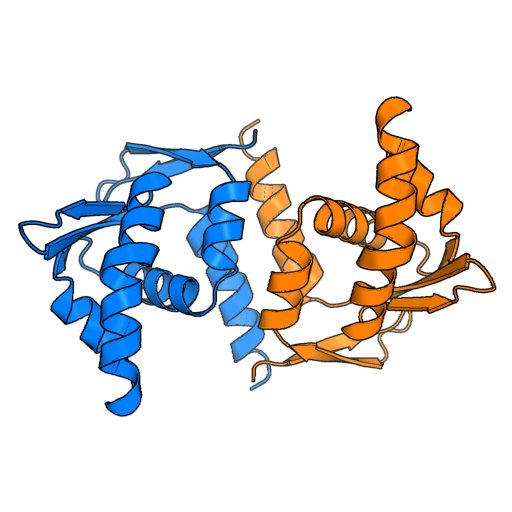75 1 96.75 95 TYR B CA 1
ATOM 1721 C C . TYR B 1 95 ? -6.164 10.773 12.352 1 96.75 95 TYR B C 1
ATOM 1723 O O . TYR B 1 95 ? -5.449 10.453 11.398 1 96.75 95 TYR B O 1
ATOM 1731 N N . HIS B 1 96 ? -6.41 10.031 13.352 1 94.75 96 HIS B N 1
ATOM 1732 C CA . HIS B 1 96 ? -5.703 8.766 13.531 1 94.75 96 HIS B CA 1
ATOM 1733 C C . HIS B 1 96 ? -6.508 7.602 12.969 1 94.75 96 HIS B C 1
ATOM 1735 O O . HIS B 1 96 ? -7.73 7.551 13.125 1 94.75 96 HIS B O 1
ATOM 1741 N N . CYS B 1 97 ? -5.875 6.773 12.281 1 95.69 97 CYS B N 1
ATOM 1742 C CA . CYS B 1 97 ? -6.398 5.492 11.828 1 95.69 97 CYS B CA 1
ATOM 1743 C C . CYS B 1 97 ? -5.434 4.359 12.156 1 95.69 97 CYS B C 1
ATOM 1745 O O . CYS B 1 97 ? -4.266 4.398 11.758 1 95.69 97 CYS B O 1
ATOM 1747 N N . GLU B 1 98 ? -5.934 3.371 12.82 1 94.06 98 GLU B N 1
ATOM 1748 C CA . GLU B 1 98 ? -5.086 2.273 13.273 1 94.06 98 GLU B CA 1
ATOM 1749 C C . GLU B 1 98 ? -4.438 1.553 12.094 1 94.06 98 GLU B C 1
ATOM 1751 O O . GLU B 1 98 ? -3.275 1.146 12.172 1 94.06 98 GLU B O 1
ATOM 1756 N N . LEU B 1 99 ? -5.145 1.371 11.031 1 95.19 99 LEU B N 1
ATOM 1757 C CA . LEU B 1 99 ? -4.617 0.702 9.844 1 95.19 99 LEU B CA 1
ATOM 1758 C C . LEU B 1 99 ? -3.395 1.437 9.305 1 95.19 99 LEU B C 1
ATOM 1760 O O . LEU B 1 99 ? -2.4 0.808 8.938 1 95.19 99 LEU B O 1
ATOM 1764 N N . VAL B 1 100 ? -3.426 2.725 9.297 1 97 100 VAL B N 1
ATOM 1765 C CA . VAL B 1 100 ? -2.324 3.539 8.789 1 97 100 VAL B CA 1
ATOM 1766 C C . VAL B 1 100 ? -1.078 3.301 9.641 1 97 100 VAL B C 1
ATOM 1768 O O . VAL B 1 100 ? -0 3.023 9.109 1 97 100 VAL B O 1
ATOM 1771 N N . SER B 1 101 ? -1.227 3.387 10.938 1 96.38 101 SER B N 1
ATOM 1772 C CA . SER B 1 101 ? -0.085 3.195 11.828 1 96.38 101 SER B CA 1
ATOM 1773 C C . SER B 1 101 ? 0.468 1.778 11.719 1 96.38 101 SER B C 1
ATOM 1775 O O . SER B 1 101 ? 1.683 1.575 11.766 1 96.38 101 SER B O 1
ATOM 1777 N N . ASP B 1 102 ? -0.457 0.805 11.594 1 96.19 102 ASP B N 1
ATOM 1778 C CA . ASP B 1 102 ? -0.021 -0.582 11.461 1 96.19 102 ASP B CA 1
ATOM 1779 C C . ASP B 1 102 ? 0.81 -0.777 10.195 1 96.19 102 ASP B C 1
ATOM 1781 O O . ASP B 1 102 ? 1.848 -1.441 10.219 1 96.19 102 ASP B O 1
ATOM 1785 N N . VAL B 1 103 ? 0.33 -0.235 9.086 1 96.31 103 VAL B N 1
ATOM 1786 C CA . VAL B 1 103 ? 1.029 -0.368 7.812 1 96.31 103 VAL B CA 1
ATOM 1787 C C . VAL B 1 103 ? 2.389 0.322 7.895 1 96.31 103 VAL B C 1
ATOM 1789 O O . VAL B 1 103 ? 3.406 -0.25 7.496 1 96.31 103 VAL B O 1
ATOM 1792 N N . LEU B 1 104 ? 2.443 1.495 8.453 1 96.56 104 LEU B N 1
ATOM 1793 C CA . LEU B 1 104 ? 3.695 2.236 8.57 1 96.56 104 LEU B CA 1
ATOM 1794 C C . LEU B 1 104 ? 4.672 1.515 9.492 1 96.56 104 LEU B C 1
ATOM 1796 O O . LEU B 1 104 ? 5.887 1.558 9.273 1 96.56 104 LEU B O 1
ATOM 1800 N N . ASP B 1 105 ? 4.16 0.892 10.516 1 95.88 105 ASP B N 1
ATOM 1801 C CA . ASP B 1 105 ? 5.012 0.13 11.43 1 95.88 105 ASP B CA 1
ATOM 1802 C C . ASP B 1 105 ? 5.699 -1.022 10.695 1 95.88 105 ASP B C 1
ATOM 1804 O O . ASP B 1 105 ? 6.871 -1.311 10.945 1 95.88 105 ASP B O 1
ATOM 1808 N N . VAL B 1 106 ? 4.922 -1.701 9.867 1 95.38 106 VAL B N 1
ATOM 1809 C CA . VAL B 1 106 ? 5.484 -2.805 9.094 1 95.38 106 VAL B CA 1
ATOM 1810 C C . VAL B 1 106 ? 6.59 -2.285 8.18 1 95.38 106 VAL B C 1
ATOM 1812 O O . VAL B 1 106 ? 7.668 -2.881 8.102 1 95.38 106 VAL B O 1
ATOM 1815 N N . ILE B 1 107 ? 6.359 -1.186 7.504 1 93.44 107 ILE B N 1
ATOM 1816 C CA . ILE B 1 107 ? 7.332 -0.606 6.59 1 93.44 107 ILE B CA 1
ATOM 1817 C C . ILE B 1 107 ? 8.578 -0.178 7.363 1 93.44 107 ILE B C 1
ATOM 1819 O O . ILE B 1 107 ? 9.703 -0.461 6.945 1 93.44 107 ILE B O 1
ATOM 1823 N N . ASP B 1 108 ? 8.367 0.444 8.469 1 92.88 108 ASP B N 1
ATOM 1824 C CA . ASP B 1 108 ? 9.477 0.92 9.289 1 92.88 108 ASP B CA 1
ATOM 1825 C C . ASP B 1 108 ? 10.328 -0.244 9.789 1 92.88 108 ASP B C 1
ATOM 1827 O O . ASP B 1 108 ? 11.555 -0.158 9.797 1 92.88 108 ASP B O 1
ATOM 1831 N N . SER B 1 109 ? 9.617 -1.248 10.227 1 92.81 109 SER B N 1
ATOM 1832 C CA . SER B 1 109 ? 10.336 -2.424 10.703 1 92.81 109 SER B CA 1
ATOM 1833 C C . SER B 1 109 ? 11.172 -3.049 9.594 1 92.81 109 SER B C 1
ATOM 1835 O O . SER B 1 109 ? 12.25 -3.592 9.852 1 92.81 109 SER B O 1
ATOM 1837 N N . ALA B 1 110 ? 10.656 -3.074 8.375 1 90.31 110 ALA B N 1
ATOM 1838 C CA . ALA B 1 110 ? 11.359 -3.664 7.234 1 90.31 110 ALA B CA 1
ATOM 1839 C C . ALA B 1 110 ? 12.602 -2.855 6.879 1 90.31 110 ALA B C 1
ATOM 1841 O O . ALA B 1 110 ? 13.602 -3.41 6.406 1 90.31 110 ALA B O 1
ATOM 1842 N N . VAL B 1 111 ? 12.531 -1.618 7.113 1 85.12 111 VAL B N 1
ATOM 1843 C CA . VAL B 1 111 ? 13.625 -0.73 6.738 1 85.12 111 VAL B CA 1
ATOM 1844 C C . VAL B 1 111 ? 14.688 -0.732 7.832 1 85.12 111 VAL B C 1
ATOM 1846 O O . VAL B 1 111 ? 15.883 -0.631 7.543 1 85.12 111 VAL B O 1
ATOM 1849 N N . THR B 1 112 ? 14.359 -0.817 9.086 1 78.25 112 THR B N 1
ATOM 1850 C CA . THR B 1 112 ? 15.273 -0.714 10.219 1 78.25 112 THR B CA 1
ATOM 1851 C C . THR B 1 112 ? 15.883 -2.074 10.547 1 78.25 112 THR B C 1
ATOM 1853 O O . THR B 1 112 ? 16.969 -2.152 11.109 1 78.25 112 THR B O 1
ATOM 1856 N N . ASN B 1 113 ? 15.172 -3.176 10.539 1 61.09 113 ASN B N 1
ATOM 1857 C CA . ASN B 1 113 ? 15.664 -4.488 10.945 1 61.09 113 ASN B CA 1
ATOM 1858 C C . ASN B 1 113 ? 16.906 -4.891 10.164 1 61.09 113 ASN B C 1
ATOM 1860 O O . ASN B 1 113 ? 17.688 -5.73 10.617 1 61.09 113 ASN B O 1
ATOM 1864 N N . ARG B 1 114 ? 17.297 -4.438 8.914 1 50.78 114 ARG B N 1
ATOM 1865 C CA . ARG B 1 114 ? 18.547 -4.93 8.352 1 50.78 114 ARG B CA 1
ATOM 1866 C C . ARG B 1 114 ? 19.75 -4.273 9.031 1 50.78 114 ARG B C 1
ATOM 1868 O O . ARG B 1 114 ? 20.891 -4.613 8.734 1 50.78 114 ARG B O 1
ATOM 1875 N N . SER B 1 115 ? 19.609 -3.248 9.945 1 38.25 115 SER B N 1
ATOM 1876 C CA . SER B 1 115 ? 20.875 -2.869 10.547 1 38.25 115 SER B CA 1
ATOM 1877 C C . SER B 1 115 ? 21.312 -3.869 11.609 1 38.25 115 SER B C 1
ATOM 1879 O O . SER B 1 115 ? 20.484 -4.336 12.398 1 38.25 115 SER B O 1
#

pLDDT: mean 93.37, std 8.62, range [38.12, 98.5]

Organism: NCBI:txid2691917

Nearest PDB structures (foldseek):
  5ocn-assembly2_B  TM=6.389E-01  e=9.141E-01  Homo sapiens
  4uer-assembly1_a  TM=5.701E-01  e=5.518E-01  Lachancea kluyveri
  5ocn-assembly4_D  TM=6.015E-01  e=1.105E+00  Homo sapiens
  5xoh-assembly1_A-2  TM=4.014E-01  e=4.566E-01  Kitagawia praeruptora
  1kyw-assembly1_F  TM=3.933E-01  e=1.253E+00  Medicago sativa

InterPro domains:
  IPR036388 Winged helix-like DNA-binding domain superfamily [G3DSA:1.10.10.10] (14-113)
  IPR055768 Domain of unknown function DUF7344 [PF24035] (23-92)

Solvent-accessible surface area (backbone atoms only — not comparable to full-atom values): 12786 Å² total; per-residue (Å²): 133,46,57,43,60,27,22,43,98,85,66,46,76,74,48,63,31,47,48,68,57,52,50,48,51,52,46,37,68,67,48,30,50,51,50,52,53,53,70,68,42,90,60,47,66,43,45,48,72,58,52,52,58,71,71,41,89,49,77,89,48,39,65,65,48,49,53,42,41,68,71,45,46,44,51,50,36,30,72,53,61,45,25,51,63,40,76,90,78,38,36,34,35,55,45,47,37,65,67,57,56,53,54,50,49,53,51,50,49,51,52,52,65,77,110,134,47,57,44,60,25,22,41,97,84,67,46,77,74,47,62,35,43,56,68,57,53,38,52,51,49,57,38,67,67,46,31,49,51,50,52,53,54,69,69,42,89,61,48,67,43,46,48,72,60,52,51,58,71,73,42,87,49,78,89,48,40,65,64,48,49,53,42,40,67,71,45,45,46,53,51,37,30,71,56,62,45,24,51,63,40,77,88,77,38,36,33,36,55,42,48,36,65,67,60,55,52,53,50,48,53,52,50,49,52,52,54,64,78,107

Sequence (230 aa):
MTECQITDGNGTTRGTCEVDEIFRLLCDSRRRRIVTTLEACERNRVQTPELLSWVTREEATVESWRRELYHVHLPMLDDVGLADYDRQDEMIRYYHCELVSDVLDVIDSAVTNRSMTECQITDGNGTTRGTCEVDEIFRLLCDSRRRRIVTTLEACERNRVQTPELLSWVTREEATVESWRRELYHVHLPMLDDVGLADYDRQDEMIRYYHCELVSDVLDVIDSAVTNRS